Protein AF-A0A817EE83-F1 (afdb_monomer_lite)

Foldseek 3Di:
DDDPPDDDPPPPPVVVVVVQAFKEKQFLFALVRDQADDQLNVLVCVVFVQPDSGWMWMDGPPAIEIEDAPVCVVRCVPGGDVVRYDYDHDPDPPVCPVLLVCLVPDAAAHEYEYAPSGDDPVRVVVSCVSNVVSNYHYDHDVDDPSCVVCDPVRDDDDQWAKDADPDDDDDDDDPPDPPCVVLSIWTPDDDPDTDFDWDWDDDPPAIEIAHQPSNDDPVSVVSCVVVRYHYHHNVCVVVVD

Structure (mmCIF, N/CA/C/O backbone):
data_AF-A0A817EE83-F1
#
_entry.id   AF-A0A817EE83-F1
#
loop_
_atom_site.group_PDB
_atom_site.id
_atom_site.type_symbol
_atom_site.label_atom_id
_atom_site.label_alt_id
_atom_site.label_comp_id
_atom_site.label_asym_id
_atom_site.label_entity_id
_atom_site.label_seq_id
_atom_site.pdbx_PDB_ins_code
_atom_site.Cartn_x
_atom_site.Cartn_y
_atom_site.Cartn_z
_atom_site.occupancy
_atom_site.B_iso_or_equiv
_atom_site.auth_seq_id
_atom_site.auth_comp_id
_atom_site.auth_asym_id
_atom_site.auth_atom_id
_atom_site.pdbx_PDB_model_num
ATOM 1 N N . MET A 1 1 ? -24.205 25.713 1.031 1.00 35.12 1 MET A N 1
ATOM 2 C CA . MET A 1 1 ? -24.603 24.299 0.891 1.00 35.12 1 MET A CA 1
ATOM 3 C C . MET A 1 1 ? -24.393 23.923 -0.559 1.00 35.12 1 MET A C 1
ATOM 5 O O . MET A 1 1 ? -25.123 24.431 -1.395 1.00 35.12 1 MET A O 1
ATOM 9 N N . ARG A 1 2 ? -23.321 23.190 -0.878 1.00 25.34 2 ARG A N 1
ATOM 10 C CA . ARG A 1 2 ? -23.112 22.659 -2.229 1.00 25.34 2 ARG A CA 1
ATOM 11 C C . ARG A 1 2 ? -23.527 21.196 -2.219 1.00 25.34 2 ARG A C 1
ATOM 13 O O . ARG A 1 2 ? -23.144 20.457 -1.319 1.00 25.34 2 ARG A O 1
ATOM 20 N N . ASP A 1 3 ? -24.376 20.897 -3.183 1.00 26.08 3 ASP A N 1
ATOM 21 C CA . ASP A 1 3 ? -25.061 19.646 -3.455 1.00 26.08 3 ASP A CA 1
ATOM 22 C C . ASP A 1 3 ? -24.055 18.520 -3.745 1.00 26.08 3 ASP A C 1
ATOM 24 O O . ASP A 1 3 ? -23.166 18.690 -4.578 1.00 26.08 3 ASP A O 1
ATOM 28 N N . THR A 1 4 ? -24.166 17.392 -3.043 1.00 29.06 4 THR A N 1
ATOM 29 C CA . THR A 1 4 ? -23.317 16.191 -3.200 1.00 29.06 4 THR A CA 1
ATOM 30 C C . THR A 1 4 ? -23.986 15.119 -4.066 1.00 29.06 4 THR A C 1
ATOM 32 O O . THR A 1 4 ? -23.708 13.933 -3.921 1.00 29.06 4 THR A O 1
ATOM 35 N N . SER A 1 5 ? -24.897 15.511 -4.953 1.00 29.64 5 SER A N 1
ATOM 36 C CA . SER A 1 5 ? -25.743 14.603 -5.733 1.00 29.64 5 SER A CA 1
ATOM 37 C C . SER A 1 5 ? -25.310 14.484 -7.199 1.00 29.64 5 SER A C 1
ATOM 39 O O . SER A 1 5 ? -26.128 14.589 -8.103 1.00 29.64 5 SER A O 1
ATOM 41 N N . VAL A 1 6 ? -24.023 14.234 -7.454 1.00 33.25 6 VAL A N 1
ATOM 42 C CA . VAL A 1 6 ? -23.573 13.691 -8.749 1.00 33.25 6 VAL A CA 1
ATOM 43 C C . VAL A 1 6 ? -22.431 12.709 -8.491 1.00 33.25 6 VAL A C 1
ATOM 45 O O . VAL A 1 6 ? -21.257 13.060 -8.559 1.00 33.25 6 VAL A O 1
ATOM 48 N N . VAL A 1 7 ? -22.785 11.475 -8.133 1.00 37.03 7 VAL A N 1
ATOM 49 C CA . VAL A 1 7 ? -21.889 10.324 -8.284 1.00 37.03 7 VAL A CA 1
ATOM 50 C C . VAL A 1 7 ? -22.432 9.554 -9.478 1.00 37.03 7 VAL A C 1
ATOM 52 O O . VAL A 1 7 ? -23.567 9.093 -9.454 1.00 37.03 7 VAL A O 1
ATOM 55 N N . ASP A 1 8 ? -21.639 9.540 -10.541 1.00 33.22 8 ASP A N 1
ATOM 56 C CA . ASP A 1 8 ? -21.946 8.971 -11.850 1.00 33.22 8 ASP A CA 1
ATOM 57 C C . ASP A 1 8 ? -22.301 7.473 -11.734 1.00 33.22 8 ASP A C 1
ATOM 59 O O . ASP A 1 8 ? -21.574 6.690 -11.115 1.00 33.22 8 ASP A O 1
ATOM 63 N N . ASP A 1 9 ? -23.424 7.066 -12.331 1.00 32.16 9 ASP A N 1
ATOM 64 C CA . ASP A 1 9 ? -24.078 5.754 -12.171 1.00 32.16 9 ASP A CA 1
ATOM 65 C C . ASP A 1 9 ? -23.327 4.573 -12.834 1.00 32.16 9 ASP A C 1
ATOM 67 O O . ASP A 1 9 ? -23.837 3.453 -12.899 1.00 32.16 9 ASP A O 1
ATOM 71 N N . ASN A 1 10 ? -22.083 4.777 -13.278 1.00 35.91 10 ASN A N 1
ATOM 72 C CA . ASN A 1 10 ? -21.266 3.777 -13.978 1.00 35.91 10 ASN A CA 1
ATOM 73 C C . ASN A 1 10 ? -20.278 2.995 -13.075 1.00 35.91 10 ASN A C 1
ATOM 75 O O . ASN A 1 10 ? -19.462 2.229 -13.580 1.00 35.91 10 ASN A O 1
ATOM 79 N N . PHE A 1 11 ? -20.365 3.120 -11.742 1.00 44.38 11 PHE A N 1
ATOM 80 C CA . PHE A 1 11 ? -19.453 2.490 -10.758 1.00 44.38 11 PHE A CA 1
ATOM 81 C C . PHE A 1 11 ? -20.072 1.311 -9.961 1.00 44.38 11 PHE A C 1
ATOM 83 O O . PHE A 1 11 ? -19.736 1.063 -8.803 1.00 44.38 11 PHE A O 1
ATOM 90 N N . GLN A 1 12 ? -21.000 0.566 -10.568 1.00 37.78 12 GLN A N 1
ATOM 91 C CA . GLN A 1 12 ? -21.925 -0.347 -9.868 1.00 37.78 12 GLN A CA 1
ATOM 92 C C . GLN A 1 12 ? -21.354 -1.634 -9.207 1.00 37.78 12 GLN A C 1
ATOM 94 O O . GLN A 1 12 ? -21.971 -2.100 -8.246 1.00 37.78 12 GLN A O 1
ATOM 99 N N . PRO A 1 13 ? -20.230 -2.263 -9.624 1.00 34.53 13 PRO A N 1
ATOM 100 C CA . PRO A 1 13 ? -19.719 -3.437 -8.901 1.00 34.53 13 PRO A CA 1
ATOM 101 C C . PRO A 1 13 ? -18.930 -3.067 -7.631 1.00 34.53 13 PRO A C 1
ATOM 103 O O . PRO A 1 13 ? -18.973 -3.807 -6.649 1.00 34.53 13 PRO A O 1
ATOM 106 N N . TYR A 1 14 ? -18.261 -1.909 -7.608 1.00 37.69 14 TYR A N 1
ATOM 107 C CA . TYR A 1 14 ? -17.411 -1.487 -6.485 1.00 37.69 14 TYR A CA 1
ATOM 108 C C . TYR A 1 14 ? -18.202 -0.883 -5.320 1.00 37.69 14 TYR A C 1
ATOM 110 O O . TYR A 1 14 ? -17.795 -1.021 -4.167 1.00 37.69 14 TYR A O 1
ATOM 118 N N . THR A 1 15 ? -19.353 -0.262 -5.594 1.00 39.56 15 THR A N 1
ATOM 119 C CA . THR A 1 15 ? -20.261 0.250 -4.556 1.00 39.56 15 THR A CA 1
ATOM 120 C C . THR A 1 15 ? -20.767 -0.864 -3.646 1.00 39.56 15 THR A C 1
ATOM 122 O O . THR A 1 15 ? -20.749 -0.694 -2.433 1.00 39.56 15 THR A O 1
ATOM 125 N N . LYS A 1 16 ? -21.096 -2.045 -4.190 1.00 44.72 16 LYS A N 1
ATOM 126 C CA . LYS A 1 16 ? -21.489 -3.194 -3.359 1.00 44.72 16 LYS A CA 1
ATOM 127 C C . LYS A 1 16 ? -20.354 -3.723 -2.494 1.00 44.72 16 LYS A C 1
ATOM 129 O O . LYS A 1 16 ? -20.619 -4.079 -1.358 1.00 44.72 16 LYS A O 1
ATOM 134 N N . VAL A 1 17 ? -19.121 -3.778 -3.007 1.00 50.41 17 VAL A N 1
ATOM 135 C CA . VAL A 1 17 ? -17.945 -4.260 -2.253 1.00 50.41 17 VAL A CA 1
ATOM 136 C C . VAL A 1 17 ? -17.598 -3.310 -1.101 1.00 50.41 17 VAL A C 1
ATOM 138 O O . VAL A 1 17 ? -17.233 -3.762 -0.020 1.00 50.41 17 VAL A O 1
ATOM 141 N N . LYS A 1 18 ? -17.785 -2.000 -1.296 1.00 52.22 18 LYS A N 1
ATOM 142 C CA . LYS A 1 18 ? -17.596 -0.986 -0.251 1.00 52.22 18 LYS A CA 1
ATOM 143 C C . LYS A 1 18 ? -18.532 -1.185 0.945 1.00 52.22 18 LYS A C 1
ATOM 145 O O . LYS A 1 18 ? -18.099 -0.989 2.074 1.00 52.22 18 LYS A O 1
ATOM 150 N N . ASP A 1 19 ? -19.768 -1.620 0.705 1.00 62.81 19 ASP A N 1
ATOM 151 C CA . ASP A 1 19 ? -20.779 -1.805 1.755 1.00 62.81 19 ASP A CA 1
ATOM 152 C C . ASP A 1 19 ? -20.583 -3.087 2.590 1.00 62.81 19 ASP A C 1
ATOM 154 O O . ASP A 1 19 ? -21.270 -3.279 3.592 1.00 62.81 19 ASP A O 1
ATOM 158 N N . ILE A 1 20 ? -19.652 -3.965 2.195 1.00 82.94 20 ILE A N 1
ATOM 159 C CA . ILE A 1 20 ? -19.355 -5.236 2.885 1.00 82.94 20 ILE A CA 1
ATOM 160 C C . ILE A 1 20 ? -18.040 -5.196 3.666 1.00 82.94 20 ILE A C 1
ATOM 162 O O . ILE A 1 20 ? -17.806 -6.071 4.491 1.00 82.94 20 ILE A O 1
ATOM 166 N N . ILE A 1 21 ? -17.161 -4.226 3.405 1.00 90.94 21 ILE A N 1
ATOM 167 C CA . ILE A 1 21 ? -15.858 -4.146 4.073 1.00 90.94 21 ILE A CA 1
ATOM 168 C C . ILE A 1 21 ? -16.044 -3.528 5.458 1.00 90.94 21 ILE A C 1
ATOM 170 O O . ILE A 1 21 ? -16.522 -2.404 5.592 1.00 90.94 21 ILE A O 1
ATOM 174 N N . ASP A 1 22 ? -15.619 -4.241 6.497 1.00 94.62 22 ASP A N 1
ATOM 175 C CA . ASP A 1 22 ? -15.638 -3.733 7.870 1.00 94.62 22 ASP A CA 1
ATOM 176 C C . ASP A 1 22 ? -14.371 -2.961 8.220 1.00 94.62 22 ASP A C 1
ATOM 178 O O . ASP A 1 22 ? -14.405 -2.045 9.050 1.00 94.62 22 ASP A O 1
ATOM 182 N N . SER A 1 23 ? -13.247 -3.338 7.605 1.00 95.56 23 SER A N 1
ATOM 183 C CA . SER A 1 23 ? -11.969 -2.673 7.808 1.00 95.56 23 SER A CA 1
ATOM 184 C C . SER A 1 23 ? -11.082 -2.690 6.566 1.00 95.56 23 SER A C 1
ATOM 186 O O . SER A 1 23 ? -10.995 -3.697 5.872 1.00 95.56 23 SER A O 1
ATOM 188 N N . TYR A 1 24 ? -10.383 -1.586 6.314 1.00 97.12 24 TYR A N 1
ATOM 189 C CA . TYR A 1 24 ? -9.397 -1.445 5.251 1.00 97.12 24 TYR A CA 1
ATOM 190 C C . TYR A 1 24 ? -8.029 -1.068 5.827 1.00 97.12 24 TYR A C 1
ATOM 192 O O . TYR A 1 24 ? -7.905 -0.080 6.558 1.00 97.12 24 TYR A O 1
ATOM 200 N N . VAL A 1 25 ? -7.007 -1.859 5.499 1.00 97.50 25 VAL A N 1
ATOM 201 C CA . VAL A 1 25 ? -5.630 -1.687 5.982 1.00 97.50 25 VAL A CA 1
ATOM 202 C C . VAL A 1 25 ? -4.795 -0.969 4.923 1.00 97.50 25 VAL A C 1
ATOM 204 O O . VAL A 1 25 ? -4.696 -1.420 3.783 1.00 97.50 25 VAL A O 1
ATOM 207 N N . VAL A 1 26 ? -4.162 0.136 5.317 1.00 97.19 26 VAL A N 1
ATOM 208 C CA . VAL A 1 26 ? -3.328 0.994 4.466 1.00 97.19 26 VAL A CA 1
ATOM 209 C C . VAL A 1 26 ? -1.915 1.064 5.059 1.00 97.19 26 VAL A C 1
ATOM 211 O O . VAL A 1 26 ? -1.629 1.944 5.883 1.00 97.19 26 VAL A O 1
ATOM 214 N N . PRO A 1 27 ? -1.026 0.124 4.691 1.00 95.44 27 PRO A N 1
ATOM 215 C CA . PRO A 1 27 ? 0.356 0.125 5.156 1.00 95.44 27 PRO A CA 1
ATOM 216 C C . PRO A 1 27 ? 1.172 1.244 4.494 1.00 95.44 27 PRO A C 1
ATOM 218 O O . PRO A 1 27 ? 0.821 1.768 3.434 1.00 95.44 27 PRO A O 1
ATOM 221 N N . THR A 1 28 ? 2.308 1.585 5.104 1.00 93.75 28 THR A N 1
ATOM 222 C CA . THR A 1 28 ? 3.342 2.405 4.453 1.00 93.75 28 THR A CA 1
ATOM 223 C C . THR A 1 28 ? 4.235 1.507 3.608 1.00 93.75 28 THR A C 1
ATOM 225 O O . THR A 1 28 ? 5.283 1.061 4.067 1.00 93.75 28 THR A O 1
ATOM 228 N N . ALA A 1 29 ? 3.799 1.214 2.388 1.00 92.19 29 ALA A N 1
ATOM 229 C CA . ALA A 1 29 ? 4.525 0.357 1.461 1.00 92.19 29 ALA A CA 1
ATOM 230 C C . ALA A 1 29 ? 4.267 0.773 0.008 1.00 92.19 29 ALA A C 1
ATOM 232 O O . ALA A 1 29 ? 3.329 1.515 -0.292 1.00 92.19 29 ALA A O 1
ATOM 233 N N . ASP A 1 30 ? 5.109 0.271 -0.888 1.00 91.69 30 ASP A N 1
ATOM 234 C CA . ASP A 1 30 ? 4.906 0.308 -2.331 1.00 91.69 30 ASP A CA 1
ATOM 235 C C . ASP A 1 30 ? 4.987 -1.116 -2.917 1.00 91.69 30 ASP A C 1
ATOM 237 O O . ASP A 1 30 ? 5.401 -2.044 -2.210 1.00 91.69 30 ASP A O 1
ATOM 241 N N . PRO A 1 31 ? 4.637 -1.313 -4.203 1.00 90.69 31 PRO A N 1
ATOM 242 C CA . PRO A 1 31 ? 4.681 -2.630 -4.846 1.00 90.69 31 PRO A CA 1
ATOM 243 C C . PRO A 1 31 ? 6.064 -3.305 -4.888 1.00 90.69 31 PRO A C 1
ATOM 245 O O . PRO A 1 31 ? 6.175 -4.469 -5.268 1.00 90.69 31 PRO A O 1
ATOM 248 N N . HIS A 1 32 ? 7.131 -2.594 -4.509 1.00 88.50 32 HIS A N 1
ATOM 249 C CA . HIS A 1 32 ? 8.506 -3.094 -4.496 1.00 88.50 32 HIS A CA 1
ATOM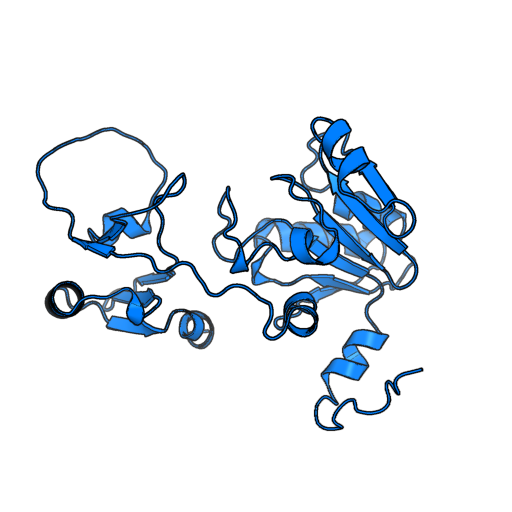 250 C C . HIS A 1 32 ? 9.061 -3.318 -3.090 1.00 88.50 32 HIS A C 1
ATOM 252 O O . HIS A 1 32 ? 10.232 -3.684 -2.962 1.00 88.50 32 HIS A O 1
ATOM 258 N N . GLN A 1 33 ? 8.251 -3.107 -2.047 1.00 86.75 33 GLN A N 1
ATOM 259 C CA . GLN A 1 33 ? 8.672 -3.236 -0.652 1.00 86.75 33 GLN A CA 1
ATOM 260 C C . GLN A 1 33 ? 9.878 -2.330 -0.332 1.00 86.75 33 GLN A C 1
ATOM 262 O O . GLN A 1 33 ? 10.804 -2.702 0.398 1.00 86.75 33 GLN A O 1
ATOM 267 N N . ASN A 1 34 ? 9.898 -1.125 -0.913 1.00 85.50 34 ASN A N 1
ATOM 268 C CA . ASN A 1 34 ? 10.953 -0.156 -0.652 1.00 85.50 34 ASN A CA 1
ATOM 269 C C . ASN A 1 34 ? 10.883 0.361 0.789 1.00 85.50 34 ASN A C 1
ATOM 271 O O . ASN A 1 34 ? 9.821 0.687 1.311 1.00 85.50 34 ASN A O 1
ATOM 275 N N . LYS A 1 35 ? 12.055 0.549 1.410 1.00 80.38 35 LYS A N 1
ATOM 276 C CA . LYS A 1 35 ? 12.160 1.149 2.751 1.00 80.38 35 LYS A CA 1
ATOM 277 C C . LYS A 1 35 ? 11.628 2.588 2.805 1.00 80.38 35 LYS A C 1
ATOM 279 O O . LYS A 1 35 ? 11.112 3.011 3.832 1.00 80.38 35 LYS A O 1
ATOM 284 N N . TYR A 1 36 ? 11.820 3.349 1.728 1.00 82.62 36 TYR A N 1
ATOM 285 C CA . TYR A 1 36 ? 11.341 4.723 1.602 1.00 82.62 36 TYR A CA 1
ATOM 286 C C . TYR A 1 36 ? 10.418 4.810 0.400 1.00 82.62 36 TYR A C 1
ATOM 288 O O . TYR A 1 36 ? 10.838 4.537 -0.725 1.00 82.62 36 TYR A O 1
ATOM 296 N N . VAL A 1 37 ? 9.180 5.198 0.675 1.00 88.31 37 VAL A N 1
ATOM 297 C CA . VAL A 1 37 ? 8.086 5.255 -0.287 1.00 88.31 37 VAL A CA 1
ATOM 298 C C . VAL A 1 37 ? 8.051 6.641 -0.938 1.00 88.31 37 VAL A C 1
ATOM 300 O O . VAL A 1 37 ? 8.134 7.659 -0.247 1.00 88.31 37 VAL A O 1
ATOM 303 N N . VAL A 1 38 ? 7.955 6.687 -2.269 1.00 88.25 38 VAL A N 1
ATOM 304 C CA . VAL A 1 38 ? 7.824 7.943 -3.033 1.00 88.25 38 VAL A CA 1
ATOM 305 C C . VAL A 1 38 ? 6.433 8.553 -2.856 1.00 88.25 38 VAL A C 1
ATOM 307 O O . VAL A 1 38 ? 5.477 7.830 -2.585 1.00 88.25 38 VAL A O 1
ATOM 310 N N . ASP A 1 39 ? 6.298 9.868 -3.054 1.00 90.88 39 ASP A N 1
ATOM 311 C CA . ASP A 1 39 ? 5.058 10.614 -2.771 1.00 90.88 39 ASP A CA 1
ATOM 312 C C . ASP A 1 39 ? 3.807 10.016 -3.430 1.00 90.88 39 ASP A C 1
ATOM 314 O O . ASP A 1 39 ? 2.757 9.931 -2.798 1.00 90.88 39 ASP A O 1
ATOM 318 N N . HIS A 1 40 ? 3.942 9.489 -4.647 1.00 90.88 40 HIS A N 1
ATOM 319 C CA . HIS A 1 40 ? 2.883 8.780 -5.371 1.00 90.88 40 HIS A CA 1
ATOM 320 C C . HIS A 1 40 ? 2.255 7.598 -4.601 1.00 90.88 40 HIS A C 1
ATOM 322 O O . HIS A 1 40 ? 1.096 7.250 -4.829 1.00 90.88 40 HIS A O 1
ATOM 328 N N . TYR A 1 41 ? 3.011 6.959 -3.706 1.00 93.19 41 TYR A N 1
ATOM 329 C CA . TYR A 1 41 ? 2.584 5.801 -2.916 1.00 93.19 41 TYR A CA 1
ATOM 330 C C . TYR A 1 41 ? 2.321 6.147 -1.442 1.00 93.19 41 TYR A C 1
ATOM 332 O O . TYR A 1 41 ? 1.943 5.270 -0.664 1.00 93.19 41 TYR A O 1
ATOM 340 N N . LYS A 1 42 ? 2.444 7.418 -1.032 1.00 95.25 42 LYS A N 1
ATOM 341 C CA . LYS A 1 42 ? 2.215 7.874 0.351 1.00 95.25 42 LYS A CA 1
ATOM 342 C C . LYS A 1 42 ? 0.726 7.987 0.719 1.00 95.25 42 LYS A C 1
ATOM 344 O O . LYS A 1 42 ? 0.266 8.973 1.287 1.00 95.25 42 LYS A O 1
ATOM 349 N N . ARG A 1 43 ? -0.043 6.935 0.443 1.00 96.81 43 ARG A N 1
ATOM 350 C CA . ARG A 1 43 ? -1.500 6.864 0.655 1.00 96.81 43 ARG A CA 1
ATOM 351 C C . ARG A 1 43 ? -1.903 7.092 2.106 1.00 96.81 43 ARG A C 1
ATOM 353 O O . ARG A 1 43 ? -2.848 7.825 2.373 1.00 96.81 43 ARG A O 1
ATOM 360 N N . ARG A 1 44 ? -1.161 6.497 3.046 1.00 96.94 44 ARG A N 1
ATOM 361 C CA . ARG A 1 44 ? -1.371 6.695 4.486 1.00 96.94 44 ARG A CA 1
ATOM 362 C C . ARG A 1 44 ? -1.187 8.163 4.876 1.00 96.94 44 ARG A C 1
ATOM 364 O O . ARG A 1 44 ? -2.007 8.682 5.620 1.00 96.94 44 ARG A O 1
ATOM 371 N N . GLU A 1 45 ? -0.142 8.826 4.379 1.00 96.81 45 GLU A N 1
ATOM 372 C CA . GLU A 1 45 ? 0.088 10.260 4.620 1.00 96.81 45 GLU A CA 1
ATOM 373 C C . GLU A 1 45 ? -1.029 11.116 4.019 1.00 96.81 45 GLU A C 1
ATOM 375 O O . GLU A 1 45 ? -1.525 12.009 4.695 1.00 96.81 45 GLU A O 1
ATOM 380 N N . PHE A 1 46 ? -1.489 10.810 2.804 1.00 97.19 46 PHE A N 1
ATOM 381 C CA . PHE A 1 46 ? -2.596 11.534 2.177 1.00 97.19 46 PHE A CA 1
ATOM 382 C C . PHE A 1 46 ? -3.867 11.538 3.040 1.00 97.19 46 PHE A C 1
ATOM 384 O O . PHE A 1 46 ? -4.466 12.593 3.249 1.00 97.19 46 PHE A O 1
ATOM 391 N N . ILE A 1 47 ? -4.260 10.384 3.589 1.00 96.62 47 ILE A N 1
ATOM 392 C CA . ILE A 1 47 ? -5.503 10.279 4.369 1.00 96.62 47 ILE A CA 1
ATOM 393 C C . ILE A 1 47 ? -5.374 10.755 5.818 1.00 96.62 47 ILE A C 1
ATOM 395 O O . ILE A 1 47 ? -6.348 11.259 6.375 1.00 96.62 47 ILE A O 1
ATOM 399 N N . SER A 1 48 ? -4.209 10.588 6.450 1.00 96.44 48 SER A N 1
ATOM 400 C CA . SER A 1 48 ? -4.027 10.911 7.874 1.00 96.44 48 SER A CA 1
ATOM 401 C C . SER A 1 48 ? -3.3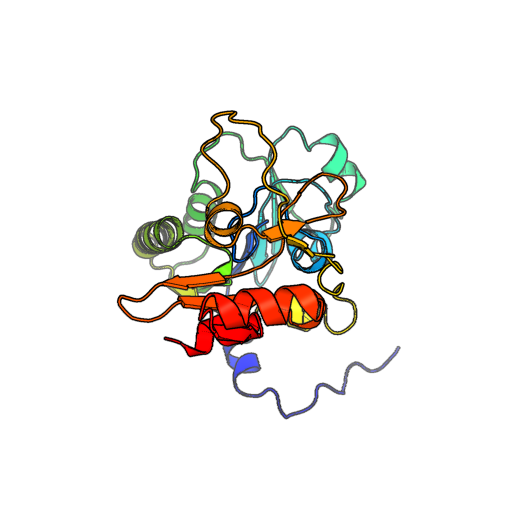19 12.238 8.122 1.00 96.44 48 SER A C 1
ATOM 403 O O . SER A 1 48 ? -3.338 12.728 9.248 1.00 96.44 48 SER A O 1
ATOM 405 N N . LYS A 1 49 ? -2.686 12.810 7.089 1.00 96.06 49 LYS A N 1
ATOM 406 C CA . LYS A 1 49 ? -1.739 13.938 7.146 1.00 96.06 49 LYS A CA 1
ATOM 407 C C . LYS A 1 49 ? -0.468 13.666 7.954 1.00 96.06 49 LYS A C 1
ATOM 409 O O . LYS A 1 49 ? 0.374 14.551 8.071 1.00 96.06 49 LYS A O 1
ATOM 414 N N . PHE A 1 50 ? -0.299 12.454 8.478 1.00 96.56 50 PHE A N 1
ATOM 415 C CA . PHE A 1 50 ? 0.886 12.065 9.228 1.00 96.56 50 PHE A CA 1
ATOM 416 C C . PHE A 1 50 ? 2.028 11.665 8.286 1.00 96.56 50 PHE A C 1
ATOM 418 O O . PHE A 1 50 ? 1.919 10.699 7.519 1.00 96.56 50 PHE A O 1
ATOM 425 N N . THR A 1 51 ? 3.144 12.388 8.391 1.00 95.50 51 THR A N 1
ATOM 426 C CA . THR A 1 51 ? 4.302 12.300 7.486 1.00 95.50 51 THR A CA 1
ATOM 427 C C . THR A 1 51 ? 5.422 11.387 8.004 1.00 95.50 51 THR A C 1
ATOM 429 O O . THR A 1 51 ? 6.502 11.306 7.417 1.00 95.50 51 THR A O 1
ATOM 432 N N . GLY A 1 52 ? 5.188 10.659 9.103 1.00 93.00 52 GLY A N 1
ATOM 433 C CA . GLY A 1 52 ? 6.164 9.721 9.666 1.00 93.00 52 GLY A CA 1
ATOM 434 C C . GLY A 1 52 ? 6.572 8.621 8.682 1.00 93.00 52 GLY A C 1
ATOM 435 O O . GLY A 1 52 ? 5.805 8.211 7.813 1.00 93.00 52 GLY A O 1
ATOM 436 N N . SER A 1 53 ? 7.800 8.113 8.790 1.00 90.19 53 SER A N 1
ATOM 437 C CA . SER A 1 53 ? 8.319 7.156 7.798 1.00 90.19 53 SER A CA 1
ATOM 438 C C . SER A 1 53 ? 7.782 5.732 7.968 1.00 90.19 53 SER A C 1
ATOM 440 O O . SER A 1 53 ? 7.819 4.947 7.026 1.00 90.19 53 SER A O 1
ATOM 442 N N . THR A 1 54 ? 7.250 5.411 9.145 1.00 89.38 54 THR A N 1
ATOM 443 C CA . THR A 1 54 ? 6.645 4.120 9.480 1.00 89.38 54 THR A CA 1
ATOM 444 C C . THR A 1 54 ? 5.209 4.334 9.939 1.00 89.38 54 THR A C 1
ATOM 446 O O . THR A 1 54 ? 4.821 5.429 10.347 1.00 89.38 54 THR A O 1
ATOM 449 N N . GLY A 1 55 ? 4.402 3.286 9.819 1.00 92.62 55 GLY A N 1
ATOM 450 C CA . GLY A 1 55 ? 3.049 3.251 10.350 1.00 92.62 55 GLY A CA 1
ATOM 451 C C . GLY A 1 55 ? 2.042 2.638 9.390 1.00 92.62 55 GLY A C 1
ATOM 452 O O . GLY A 1 55 ? 2.294 2.484 8.193 1.00 92.62 55 GLY A O 1
ATOM 453 N N . THR A 1 56 ? 0.877 2.319 9.926 1.00 96.06 56 THR A N 1
ATOM 454 C CA . THR A 1 56 ? -0.223 1.699 9.191 1.00 96.06 56 THR A CA 1
ATOM 455 C C . THR A 1 56 ? -1.512 2.384 9.591 1.00 96.06 56 THR A C 1
ATOM 457 O O . THR A 1 56 ? -1.826 2.495 10.777 1.00 96.06 56 THR A O 1
ATOM 460 N N . ALA A 1 57 ? -2.261 2.855 8.601 1.00 97.62 57 ALA A N 1
ATOM 461 C CA . ALA A 1 57 ? -3.612 3.334 8.826 1.00 97.62 57 ALA A CA 1
ATOM 462 C C . ALA A 1 57 ? -4.590 2.162 8.707 1.00 97.62 57 ALA A C 1
ATOM 464 O O . ALA A 1 57 ? -4.470 1.320 7.820 1.00 97.62 57 ALA A O 1
ATOM 465 N N . VAL A 1 58 ? -5.569 2.121 9.599 1.00 97.81 58 VAL A N 1
ATOM 466 C CA . VAL A 1 58 ? -6.687 1.182 9.550 1.00 97.81 58 VAL A CA 1
ATOM 467 C C . VAL A 1 58 ? -7.960 2.006 9.579 1.00 97.81 58 VAL A C 1
ATOM 469 O O . VAL A 1 58 ? -8.219 2.719 10.546 1.00 97.81 58 VAL A O 1
ATOM 472 N N . ILE A 1 59 ? -8.769 1.892 8.535 1.00 96.56 59 ILE A N 1
ATOM 473 C CA . ILE A 1 59 ? -10.088 2.520 8.472 1.00 96.56 59 ILE A CA 1
ATOM 474 C C . ILE A 1 59 ? -11.128 1.446 8.753 1.00 96.56 59 ILE A C 1
ATOM 476 O O . ILE A 1 59 ? -11.046 0.353 8.205 1.00 96.56 59 ILE A O 1
ATOM 480 N N . THR A 1 60 ? -12.095 1.739 9.610 1.00 93.50 60 THR A N 1
ATOM 481 C CA . THR A 1 60 ? -13.280 0.903 9.830 1.00 93.50 60 THR A CA 1
ATOM 482 C C . THR A 1 60 ? -14.535 1.710 9.521 1.00 93.50 60 THR A C 1
ATOM 484 O O . THR A 1 60 ? -14.471 2.928 9.358 1.00 93.50 60 THR A O 1
ATOM 487 N N . ASN A 1 61 ? -15.700 1.063 9.533 1.00 86.81 61 ASN A N 1
ATOM 488 C CA . ASN A 1 61 ? -16.986 1.747 9.343 1.00 86.81 61 ASN A CA 1
ATOM 489 C C . ASN A 1 61 ? -17.324 2.789 10.426 1.00 86.81 61 ASN A C 1
ATOM 491 O O . ASN A 1 61 ? -18.264 3.564 10.259 1.00 86.81 61 ASN A O 1
ATOM 495 N N . LYS A 1 62 ? -16.600 2.800 11.552 1.00 87.06 62 LYS A N 1
ATOM 496 C CA . LYS A 1 62 ? -16.880 3.690 12.691 1.00 87.06 62 LYS A CA 1
ATOM 497 C C . LYS A 1 62 ? -15.721 4.612 13.036 1.00 87.06 62 LYS A C 1
ATOM 499 O O . LYS A 1 62 ? -15.945 5.728 13.490 1.00 87.06 62 LYS A O 1
ATOM 504 N N . GLU A 1 63 ? -14.498 4.120 12.895 1.00 93.88 63 GLU A N 1
ATOM 505 C CA . GLU A 1 63 ? -13.303 4.735 13.466 1.00 93.88 63 GLU A CA 1
ATOM 506 C C . GLU A 1 63 ? -12.111 4.578 12.521 1.00 93.88 63 GLU A C 1
ATOM 508 O O . GLU A 1 63 ? -12.014 3.584 11.793 1.00 93.88 63 GLU A O 1
ATOM 513 N N . ALA A 1 64 ? -11.188 5.536 12.567 1.00 96.62 64 ALA A N 1
ATOM 514 C CA . ALA A 1 64 ? -9.902 5.461 11.889 1.00 96.62 64 ALA A CA 1
ATOM 515 C C . ALA A 1 64 ? -8.779 5.371 12.926 1.00 96.62 64 ALA A C 1
ATOM 517 O O . ALA A 1 64 ? -8.777 6.099 13.920 1.00 96.62 64 ALA A O 1
ATOM 518 N N . PHE A 1 65 ? -7.822 4.481 12.690 1.00 97.62 65 PHE A N 1
ATOM 519 C CA . PHE A 1 65 ? -6.687 4.241 13.571 1.00 97.62 65 PHE A CA 1
ATOM 520 C C . PHE A 1 65 ? -5.377 4.470 12.834 1.00 97.62 65 PHE A C 1
ATOM 522 O O . PHE A 1 65 ? -5.223 4.044 11.689 1.00 97.62 65 PHE A O 1
ATOM 529 N N . LEU A 1 66 ? -4.417 5.089 13.513 1.00 97.31 66 LEU A N 1
ATOM 530 C CA . LEU A 1 66 ? -3.031 5.153 13.070 1.00 97.31 66 LEU A CA 1
ATOM 531 C C . LEU A 1 66 ? -2.169 4.341 14.037 1.00 97.31 66 LEU A C 1
ATOM 533 O O . LEU A 1 66 ? -2.098 4.657 15.224 1.00 97.31 66 LEU A O 1
ATOM 537 N N . PHE A 1 67 ? -1.510 3.313 13.514 1.00 95.69 67 PHE A N 1
ATOM 538 C CA . PHE A 1 67 ? -0.494 2.538 14.218 1.00 95.69 67 PHE A CA 1
ATOM 539 C C . PHE A 1 67 ? 0.882 3.062 13.824 1.00 95.69 67 PHE A C 1
ATOM 541 O O . PHE A 1 67 ? 1.143 3.243 12.634 1.00 95.69 67 PHE A O 1
ATOM 548 N N . THR A 1 68 ? 1.742 3.345 14.799 1.00 94.00 68 THR A N 1
ATOM 549 C CA . THR A 1 68 ? 3.116 3.816 14.562 1.00 94.00 68 THR A CA 1
ATOM 550 C C . THR A 1 68 ? 4.001 3.547 15.780 1.00 94.00 68 THR A C 1
ATOM 552 O O . THR A 1 68 ? 3.509 3.195 16.855 1.00 94.00 68 THR A O 1
ATOM 555 N N . ASP A 1 69 ? 5.313 3.723 15.632 1.00 90.00 69 ASP A N 1
ATOM 556 C CA . ASP A 1 69 ? 6.241 3.686 16.761 1.00 90.00 69 ASP A CA 1
ATOM 557 C C . ASP A 1 69 ? 6.138 4.937 17.656 1.00 90.00 69 ASP A C 1
ATOM 559 O O . ASP A 1 69 ? 5.639 5.997 17.267 1.00 90.00 69 ASP A O 1
ATOM 563 N N . ASP A 1 70 ? 6.599 4.789 18.895 1.00 88.88 70 ASP A N 1
ATOM 564 C CA . ASP A 1 70 ? 6.584 5.821 19.933 1.00 88.88 70 ASP A CA 1
ATOM 565 C C . ASP A 1 70 ? 7.571 6.973 19.684 1.00 88.88 70 ASP A C 1
ATOM 567 O O . ASP A 1 70 ? 7.423 8.046 20.273 1.00 88.88 70 ASP A O 1
ATOM 571 N N . HIS A 1 71 ? 8.537 6.816 18.776 1.00 90.75 71 HIS A N 1
ATOM 572 C CA . HIS A 1 71 ? 9.486 7.881 18.446 1.00 90.75 71 HIS A CA 1
ATOM 573 C C . HIS A 1 71 ? 8.793 9.009 17.671 1.00 90.75 71 HIS A C 1
ATOM 575 O O . HIS A 1 71 ? 9.226 10.163 17.724 1.00 90.75 71 HIS A O 1
ATOM 581 N N . TYR A 1 72 ? 7.662 8.704 17.029 1.00 92.00 72 TYR A N 1
ATOM 582 C CA . TYR A 1 72 ? 6.785 9.679 16.389 1.00 92.00 72 TYR A CA 1
ATOM 583 C C . TYR A 1 72 ? 5.821 10.398 17.343 1.00 92.00 72 TYR A C 1
ATOM 585 O O . TYR A 1 72 ? 4.960 11.145 16.873 1.00 92.00 72 TYR A O 1
ATOM 593 N N . PHE A 1 73 ? 5.961 10.253 18.667 1.00 91.44 73 PHE A N 1
ATOM 594 C CA . PHE A 1 73 ? 5.036 10.861 19.632 1.00 91.44 73 PHE A CA 1
ATOM 595 C C . PHE A 1 73 ? 4.827 12.369 19.418 1.00 91.44 73 PHE A C 1
ATOM 597 O O . PHE A 1 73 ? 3.711 12.833 19.210 1.00 91.44 73 PHE A O 1
ATOM 604 N N . LEU A 1 74 ? 5.908 13.151 19.373 1.00 93.19 74 LEU A N 1
ATOM 605 C CA . LEU A 1 74 ? 5.802 14.605 19.179 1.00 93.19 74 LEU A CA 1
ATOM 606 C C . LEU A 1 74 ? 5.320 15.002 17.778 1.00 93.19 74 LEU A C 1
ATOM 608 O O . LEU A 1 74 ? 4.835 16.118 17.598 1.00 93.19 74 LEU A O 1
ATOM 612 N N . GLN A 1 75 ? 5.516 14.138 16.782 1.00 95.75 75 GLN A N 1
ATOM 613 C CA . GLN A 1 75 ? 5.107 14.402 15.407 1.00 95.75 75 GLN A CA 1
ATOM 614 C C . GLN A 1 75 ? 3.609 14.143 15.227 1.00 95.75 75 GLN A C 1
ATOM 616 O O . GLN A 1 75 ? 2.903 14.985 14.681 1.00 95.75 75 GLN A O 1
ATOM 621 N N . THR A 1 76 ? 3.111 13.024 15.752 1.00 93.81 76 THR A N 1
ATOM 622 C CA . THR A 1 76 ? 1.682 12.685 15.724 1.00 93.81 76 THR A CA 1
ATOM 623 C C . THR A 1 76 ? 0.835 13.719 16.465 1.00 93.81 76 THR A C 1
ATOM 625 O O . THR A 1 76 ? -0.178 14.141 15.924 1.00 93.81 76 THR A O 1
ATOM 628 N N . GLU A 1 77 ? 1.281 14.227 17.618 1.00 92.56 77 GLU A N 1
ATOM 629 C CA . GLU A 1 77 ? 0.612 15.329 18.337 1.00 92.56 77 GLU A CA 1
ATOM 630 C C . GLU A 1 77 ? 0.460 16.611 17.498 1.00 92.56 77 GLU A C 1
ATOM 632 O O . GLU A 1 77 ? -0.458 17.397 17.718 1.00 92.56 77 GLU A O 1
ATOM 637 N N . LYS A 1 78 ? 1.363 16.845 16.538 1.00 95.75 78 LYS A N 1
ATOM 638 C CA . LYS A 1 78 ? 1.350 18.047 15.690 1.00 95.75 78 LYS A CA 1
ATOM 639 C C . LYS A 1 78 ? 0.589 17.858 14.383 1.00 95.75 78 LYS A C 1
ATOM 641 O O . LYS A 1 78 ? 0.004 18.816 13.888 1.00 95.75 78 LYS A O 1
ATOM 646 N N . GLU A 1 79 ? 0.670 16.671 13.794 1.00 96.75 79 GLU A N 1
ATOM 647 C CA . GLU A 1 79 ? 0.191 16.409 12.432 1.00 96.75 79 GLU A CA 1
ATOM 648 C C . GLU A 1 79 ? -1.167 15.701 12.394 1.00 96.75 79 GLU A C 1
ATOM 650 O O . GLU A 1 79 ? -1.939 15.918 11.459 1.00 96.75 79 GLU A O 1
ATOM 655 N N . LEU A 1 80 ? -1.466 14.857 13.387 1.00 95.50 80 LEU A N 1
ATOM 656 C CA . LEU A 1 80 ? -2.640 13.991 13.372 1.00 95.50 80 LEU A CA 1
ATOM 657 C C . LEU A 1 80 ? -3.854 14.683 13.999 1.00 95.50 80 LEU A C 1
ATOM 659 O O . LEU A 1 80 ? -3.821 15.120 15.148 1.00 95.50 80 LEU A O 1
ATOM 663 N N . ASP A 1 81 ? -4.970 14.709 13.271 1.00 93.44 81 ASP A N 1
ATOM 664 C CA . ASP A 1 81 ? -6.250 15.159 13.817 1.00 93.44 81 ASP A CA 1
ATOM 665 C C . ASP A 1 81 ? -6.859 14.083 14.729 1.00 93.44 81 ASP A C 1
ATOM 667 O O . ASP A 1 81 ? -7.519 13.148 14.268 1.00 93.44 81 ASP A O 1
ATOM 671 N N . GLN A 1 82 ? -6.659 14.241 16.038 1.00 90.94 82 GLN A N 1
ATOM 672 C CA . GLN A 1 82 ? -7.135 13.305 17.062 1.00 90.94 82 GLN A CA 1
ATOM 673 C C . GLN A 1 82 ? -8.666 13.275 17.224 1.00 90.94 82 GLN A C 1
ATOM 675 O O . GLN A 1 82 ? -9.188 12.416 17.933 1.00 90.94 82 GLN A O 1
ATOM 680 N N . THR A 1 83 ? -9.409 14.184 16.579 1.00 92.31 83 THR A N 1
ATOM 681 C CA . THR A 1 83 ? -10.880 14.107 16.541 1.00 92.31 83 THR A CA 1
ATOM 682 C C . THR A 1 83 ? -11.370 13.060 15.543 1.00 92.31 83 THR A C 1
ATOM 684 O O . THR A 1 83 ? -12.433 12.471 15.739 1.00 92.31 83 THR A O 1
ATOM 687 N N . CYS A 1 84 ? -10.575 12.802 14.502 1.00 92.69 84 CYS A N 1
ATOM 688 C CA . CYS A 1 84 ? -10.873 11.835 13.450 1.00 92.69 84 CYS A CA 1
ATOM 689 C C . CYS A 1 84 ? -10.091 10.524 13.624 1.00 92.69 84 CYS A C 1
ATOM 691 O O . CYS A 1 84 ? -10.596 9.456 13.280 1.00 92.69 84 CYS A O 1
ATOM 693 N N . TRP A 1 85 ? -8.865 10.600 14.150 1.00 96.94 85 TRP A N 1
ATOM 694 C CA . TRP A 1 85 ? -7.930 9.481 14.230 1.00 96.94 85 TRP A CA 1
ATOM 695 C C . TRP A 1 85 ? -7.633 9.068 15.667 1.00 96.94 85 TRP A C 1
ATOM 697 O O . TRP A 1 85 ? -7.280 9.883 16.517 1.00 96.94 85 TRP A O 1
ATOM 707 N N . LYS A 1 86 ? -7.675 7.759 15.914 1.00 96.06 86 LYS A N 1
ATOM 708 C CA . LYS A 1 86 ? -7.204 7.137 17.150 1.00 96.06 86 LYS A CA 1
ATOM 709 C C . LYS A 1 86 ? -5.774 6.646 16.978 1.00 96.06 86 LYS A C 1
ATOM 711 O O . LYS A 1 86 ? -5.486 5.831 16.105 1.00 96.06 86 LYS A O 1
ATOM 716 N N . LEU A 1 87 ? -4.877 7.121 17.830 1.00 95.00 87 LEU A N 1
ATOM 717 C CA . LEU A 1 87 ? -3.464 6.769 17.775 1.00 95.00 87 LEU A CA 1
ATOM 718 C C . LEU A 1 87 ? -3.152 5.553 18.652 1.00 95.00 87 LEU A C 1
ATOM 720 O O . LEU A 1 87 ? -3.528 5.514 19.825 1.00 95.00 87 LEU A O 1
ATOM 724 N N . ILE A 1 88 ? -2.438 4.574 18.095 1.00 93.44 88 ILE A N 1
ATOM 725 C CA . ILE A 1 88 ? -1.967 3.385 18.810 1.00 93.44 88 ILE A CA 1
ATOM 726 C C . ILE A 1 88 ? -0.454 3.260 18.620 1.00 93.44 88 ILE A C 1
ATOM 728 O O . ILE A 1 88 ? 0.028 3.022 17.515 1.00 93.44 88 ILE A O 1
ATOM 732 N N . TYR A 1 89 ? 0.295 3.387 19.717 1.00 90.50 89 TYR A N 1
ATOM 733 C CA . TYR A 1 89 ? 1.740 3.168 19.703 1.00 90.50 89 TYR A CA 1
ATOM 734 C C . TYR A 1 89 ? 2.076 1.683 19.823 1.00 90.50 89 TYR A C 1
ATOM 736 O O . TYR A 1 89 ? 1.697 1.016 20.794 1.00 90.50 89 TYR A O 1
ATOM 744 N N . GLU A 1 90 ? 2.830 1.175 18.856 1.00 85.38 90 GLU A N 1
ATOM 745 C CA . GLU A 1 90 ? 3.311 -0.201 18.846 1.00 85.38 90 GLU A CA 1
ATOM 746 C C . GLU A 1 90 ? 4.459 -0.363 19.852 1.00 85.38 90 GLU A C 1
ATOM 748 O O . GLU A 1 90 ? 5.590 0.056 19.624 1.00 85.38 90 GLU A O 1
ATOM 753 N N . LYS A 1 91 ? 4.165 -0.974 21.007 1.00 71.19 91 LYS A N 1
ATOM 754 C CA . LYS A 1 91 ? 5.133 -1.133 22.112 1.00 71.19 91 LYS A CA 1
ATOM 755 C C . LYS A 1 91 ? 6.199 -2.206 21.863 1.00 71.19 91 LYS A C 1
ATOM 757 O O . LYS A 1 91 ? 7.198 -2.241 22.574 1.00 71.19 91 LYS A O 1
ATOM 762 N N . MET A 1 92 ? 5.978 -3.114 20.910 1.00 61.00 92 MET A N 1
ATOM 763 C CA . MET A 1 92 ? 6.915 -4.180 20.544 1.00 61.00 92 MET A CA 1
ATOM 764 C C . MET A 1 92 ? 6.865 -4.434 19.038 1.00 61.00 92 MET A C 1
ATOM 766 O O . MET A 1 92 ? 5.787 -4.410 18.453 1.00 61.00 92 MET A O 1
ATOM 770 N N . LYS A 1 93 ? 8.026 -4.742 18.440 1.00 59.09 93 LYS A N 1
ATOM 771 C CA . LYS A 1 93 ? 8.170 -5.179 17.039 1.00 59.09 93 LYS A CA 1
ATOM 772 C C . LYS A 1 93 ? 7.665 -6.614 16.843 1.00 59.09 93 LYS A C 1
ATOM 774 O O . LYS A 1 93 ? 8.413 -7.488 16.415 1.00 59.09 93 LYS A O 1
ATOM 779 N N . ASP A 1 94 ? 6.425 -6.883 17.227 1.00 70.44 94 ASP A N 1
ATOM 780 C CA . ASP A 1 94 ? 5.731 -8.033 16.663 1.00 70.44 94 ASP A CA 1
ATOM 781 C C . ASP A 1 94 ? 5.303 -7.635 15.250 1.00 70.44 94 ASP A C 1
ATOM 783 O O . ASP A 1 94 ? 4.525 -6.697 15.084 1.00 70.44 94 ASP A O 1
ATOM 787 N N . ASN A 1 95 ? 5.820 -8.332 14.238 1.00 74.38 95 ASN A N 1
ATOM 788 C CA . ASN A 1 95 ? 5.520 -8.047 12.833 1.00 74.38 95 ASN A CA 1
ATOM 789 C C . ASN A 1 95 ? 4.011 -8.081 12.535 1.00 74.38 95 ASN A C 1
ATOM 791 O O . ASN A 1 95 ? 3.568 -7.477 11.563 1.00 74.38 95 ASN A O 1
ATOM 795 N N . PHE A 1 96 ? 3.218 -8.762 13.369 1.00 84.38 96 PHE A N 1
ATOM 796 C CA . PHE A 1 96 ? 1.775 -8.912 13.186 1.00 84.38 96 PHE A CA 1
ATOM 797 C C . PHE A 1 96 ? 0.958 -8.232 14.289 1.00 84.38 96 PHE A C 1
ATOM 799 O O . PHE A 1 96 ? -0.211 -8.571 14.481 1.00 84.38 96 PHE A O 1
ATOM 806 N N . SER A 1 97 ? 1.537 -7.263 15.011 1.00 88.56 97 SER A N 1
ATOM 807 C CA . SER A 1 97 ? 0.880 -6.592 16.143 1.00 88.56 97 SER A CA 1
ATOM 808 C C . SER A 1 97 ? -0.484 -5.989 15.756 1.00 88.56 97 SER A C 1
ATOM 810 O O . SER A 1 97 ? -1.483 -6.210 16.446 1.00 88.56 97 SER A O 1
ATOM 812 N N . ILE A 1 98 ? -0.544 -5.318 14.601 1.00 93.38 98 ILE A N 1
ATOM 813 C CA . ILE A 1 98 ? -1.737 -4.647 14.064 1.00 93.38 98 ILE A CA 1
ATOM 814 C C . ILE A 1 98 ? -2.813 -5.672 13.703 1.00 93.38 98 ILE A C 1
ATOM 816 O O . ILE A 1 98 ? -3.983 -5.508 14.036 1.00 93.38 98 ILE A O 1
ATOM 820 N N . ILE A 1 99 ? -2.414 -6.770 13.067 1.00 95.31 99 ILE A N 1
ATOM 821 C CA . ILE A 1 99 ? -3.323 -7.832 12.624 1.00 95.31 99 ILE A CA 1
ATOM 822 C C . ILE A 1 99 ? -3.885 -8.597 13.815 1.00 95.31 99 ILE A C 1
ATOM 824 O O . ILE A 1 99 ? -5.087 -8.836 13.894 1.00 95.31 99 ILE A O 1
ATOM 828 N N . ASN A 1 100 ? -3.040 -8.892 14.800 1.00 94.44 100 ASN A N 1
ATOM 829 C CA . ASN A 1 100 ? -3.462 -9.454 16.076 1.00 94.44 100 ASN A CA 1
ATOM 830 C C . ASN A 1 100 ? -4.413 -8.512 16.829 1.00 94.44 100 ASN A C 1
ATOM 832 O O . ASN A 1 100 ? -5.332 -8.976 17.506 1.00 94.44 100 ASN A O 1
ATOM 836 N N . TRP A 1 101 ? -4.205 -7.196 16.739 1.00 94.81 101 TRP A N 1
ATOM 837 C CA . TRP A 1 101 ? -5.123 -6.215 17.305 1.00 94.81 101 TRP A CA 1
ATOM 838 C C . TRP A 1 101 ? -6.469 -6.241 16.575 1.00 94.81 101 TRP A C 1
ATOM 840 O O . TRP A 1 101 ? -7.498 -6.370 17.234 1.00 94.81 101 TRP A O 1
ATOM 850 N N . LEU A 1 102 ? -6.476 -6.213 15.239 1.00 95.31 102 LEU A N 1
ATOM 851 C CA . LEU A 1 102 ? -7.703 -6.296 14.441 1.00 95.31 102 LEU A CA 1
ATOM 852 C C . LEU A 1 102 ? -8.490 -7.564 14.754 1.00 95.31 102 LEU A C 1
ATOM 854 O O . LEU A 1 102 ? -9.678 -7.487 15.048 1.00 95.31 102 LEU A O 1
ATOM 858 N N . ALA A 1 103 ? -7.814 -8.711 14.789 1.00 95.56 103 ALA A N 1
ATOM 859 C CA . ALA A 1 103 ? -8.441 -9.995 15.060 1.00 95.56 103 ALA A CA 1
ATOM 860 C C . ALA A 1 103 ? -9.172 -10.035 16.415 1.00 95.56 103 ALA A C 1
ATOM 862 O O . ALA A 1 103 ? -10.202 -10.686 16.550 1.00 95.56 103 ALA A O 1
ATOM 863 N N . ARG A 1 104 ? -8.668 -9.297 17.414 1.00 94.62 104 ARG A N 1
ATOM 864 C CA . ARG A 1 104 ? -9.257 -9.217 18.760 1.00 94.62 104 ARG A CA 1
ATOM 865 C C . ARG A 1 104 ? -10.337 -8.146 18.916 1.00 94.62 104 ARG A C 1
ATOM 867 O O . ARG A 1 104 ? -11.100 -8.227 19.873 1.00 94.62 104 ARG A O 1
ATOM 874 N N . ASN A 1 105 ? -10.357 -7.129 18.053 1.00 94.69 105 ASN A N 1
ATOM 875 C CA . ASN A 1 105 ? -11.240 -5.963 18.193 1.00 94.69 105 ASN A CA 1
ATOM 876 C C . ASN A 1 105 ? -12.379 -5.934 17.166 1.00 94.69 105 ASN A C 1
ATOM 878 O O . ASN A 1 105 ? -13.359 -5.219 17.369 1.00 94.69 105 ASN A O 1
ATOM 882 N N . LEU A 1 106 ? -12.263 -6.688 16.073 1.00 94.50 106 LEU A N 1
ATOM 883 C CA . LEU A 1 106 ? -13.333 -6.855 15.099 1.00 94.50 106 LEU A CA 1
ATOM 884 C C . LEU A 1 106 ? -14.318 -7.941 15.535 1.00 94.50 106 LEU A C 1
ATOM 886 O O . LEU A 1 106 ? -14.018 -8.803 16.362 1.00 94.50 106 LEU A O 1
ATOM 890 N N . ASN A 1 107 ? -15.520 -7.882 14.967 1.00 93.69 107 ASN A N 1
ATOM 891 C CA . ASN A 1 107 ? -16.546 -8.874 15.239 1.00 93.69 107 ASN A CA 1
ATOM 892 C C . ASN A 1 107 ? -16.283 -10.151 14.436 1.00 93.69 107 ASN A C 1
ATOM 894 O O . ASN A 1 107 ? -15.609 -10.162 13.407 1.00 93.69 107 ASN A O 1
ATOM 898 N N . ASN A 1 108 ? -16.892 -11.238 14.894 1.00 92.75 108 ASN A N 1
ATOM 899 C CA . ASN A 1 108 ? -16.940 -12.477 14.136 1.00 92.75 108 ASN A CA 1
ATOM 900 C C . ASN A 1 108 ? -17.652 -12.242 12.783 1.00 92.75 108 ASN A C 1
ATOM 902 O O . ASN A 1 108 ? -18.669 -11.548 12.737 1.00 92.75 108 ASN A O 1
ATOM 906 N N . ASN A 1 109 ? -17.133 -12.842 11.710 1.00 94.25 109 ASN A N 1
ATOM 907 C CA . ASN A 1 109 ? -17.509 -12.639 10.305 1.00 94.25 109 ASN A CA 1
ATOM 908 C C . ASN A 1 109 ? -17.146 -11.274 9.711 1.00 94.25 109 ASN A C 1
ATOM 910 O O . ASN A 1 109 ? -17.605 -10.973 8.610 1.00 94.25 109 ASN A O 1
ATOM 914 N N . SER A 1 110 ? -16.332 -10.457 10.389 1.00 95.44 110 SER A N 1
ATOM 915 C CA . SER A 1 110 ? -15.862 -9.213 9.784 1.00 95.44 110 SER A CA 1
ATOM 916 C C . SER A 1 110 ? -15.036 -9.456 8.521 1.00 95.44 110 SER A C 1
ATOM 918 O O . SER A 1 110 ? -14.295 -10.437 8.426 1.00 95.44 110 SER A O 1
ATOM 920 N N . ILE A 1 111 ? -15.135 -8.525 7.576 1.00 96.06 111 ILE A N 1
ATOM 921 C CA . ILE A 1 111 ? -14.343 -8.519 6.346 1.00 96.06 111 ILE A CA 1
ATOM 922 C C . ILE A 1 111 ? -13.260 -7.443 6.445 1.00 96.06 111 ILE A C 1
ATOM 924 O O . ILE A 1 111 ? -13.545 -6.249 6.554 1.00 96.06 111 ILE A O 1
ATOM 928 N N . VAL A 1 112 ? -12.005 -7.876 6.381 1.00 96.69 112 VAL A N 1
ATOM 929 C CA . VAL A 1 112 ? -10.825 -7.014 6.312 1.00 96.69 112 VAL A CA 1
ATOM 930 C C . VAL A 1 112 ? -10.313 -7.010 4.880 1.00 96.69 112 VAL A C 1
ATOM 932 O O . VAL A 1 112 ? -10.135 -8.062 4.276 1.00 96.69 112 VAL A O 1
ATOM 935 N N . ALA A 1 113 ? -10.049 -5.830 4.338 1.00 96.19 113 ALA A N 1
ATOM 936 C CA . ALA A 1 113 ? -9.517 -5.652 3.000 1.00 96.19 113 ALA A CA 1
ATOM 937 C C . ALA A 1 113 ? -8.149 -4.965 3.026 1.00 96.19 113 ALA A C 1
ATOM 939 O O . ALA A 1 113 ? -7.876 -4.105 3.867 1.00 96.19 113 ALA A O 1
ATOM 940 N N . CYS A 1 114 ? -7.292 -5.326 2.078 1.00 95.94 114 CYS A N 1
ATOM 941 C CA . CYS A 1 114 ? -6.022 -4.652 1.839 1.00 95.94 114 CYS A CA 1
ATOM 942 C C . CYS A 1 114 ? -5.658 -4.746 0.353 1.00 95.94 114 CYS A C 1
ATOM 944 O O . CYS A 1 114 ? -6.085 -5.671 -0.346 1.00 95.94 114 CYS A O 1
ATOM 946 N N . ASP A 1 115 ? -4.883 -3.776 -0.124 1.00 94.94 115 ASP A N 1
ATOM 947 C CA . ASP A 1 115 ? -4.278 -3.825 -1.451 1.00 94.94 115 ASP A CA 1
ATOM 948 C C . ASP A 1 115 ? -3.183 -4.911 -1.459 1.00 94.94 115 ASP A C 1
ATOM 950 O O . ASP A 1 115 ? -2.194 -4.784 -0.723 1.00 94.94 115 ASP A O 1
ATOM 954 N N . PRO A 1 116 ? -3.338 -5.985 -2.258 1.00 92.88 116 PRO A N 1
ATOM 955 C CA . PRO A 1 116 ? -2.421 -7.120 -2.246 1.00 92.88 116 PRO A CA 1
ATOM 956 C C . PRO A 1 116 ? -1.019 -6.757 -2.748 1.00 92.88 116 PRO A C 1
ATOM 958 O O . PRO A 1 116 ? -0.074 -7.492 -2.475 1.00 92.88 116 PRO A O 1
ATOM 961 N N . GLN A 1 117 ? -0.848 -5.635 -3.456 1.00 91.69 117 GLN A N 1
ATOM 962 C CA . GLN A 1 117 ? 0.467 -5.200 -3.930 1.00 91.69 117 GLN A CA 1
ATOM 963 C C . GLN A 1 117 ? 1.333 -4.625 -2.802 1.00 91.69 117 GLN A C 1
ATOM 965 O O . GLN A 1 117 ? 2.551 -4.534 -2.942 1.00 91.69 117 GLN A O 1
ATOM 970 N N . LEU A 1 118 ? 0.728 -4.225 -1.681 1.00 93.81 118 LEU A N 1
ATOM 971 C CA . LEU A 1 118 ? 1.425 -3.525 -0.600 1.00 93.81 118 LEU A CA 1
ATOM 972 C C . LEU A 1 118 ? 1.941 -4.456 0.500 1.00 93.81 118 LEU A C 1
ATOM 974 O O . LEU A 1 118 ? 2.672 -4.011 1.383 1.00 93.81 118 LEU A O 1
ATOM 978 N N . VAL A 1 119 ? 1.584 -5.738 0.448 1.00 93.12 119 VAL A N 1
ATOM 979 C CA . VAL A 1 119 ? 1.879 -6.729 1.487 1.00 93.12 119 VAL A CA 1
ATOM 980 C C . VAL A 1 119 ? 2.588 -7.920 0.848 1.00 93.12 119 VAL A C 1
ATOM 982 O O . VAL A 1 119 ? 2.203 -8.384 -0.223 1.00 93.12 119 VAL A O 1
ATOM 985 N N . SER A 1 120 ? 3.636 -8.441 1.486 1.00 92.12 120 SER A N 1
ATOM 986 C CA . SER A 1 120 ? 4.322 -9.624 0.964 1.00 92.12 120 SER A CA 1
ATOM 987 C C . SER A 1 120 ? 3.436 -10.873 1.043 1.00 92.12 120 SER A C 1
ATOM 989 O O . SER A 1 120 ? 2.605 -11.019 1.937 1.00 92.12 120 SER A O 1
ATOM 991 N N . ILE A 1 121 ? 3.677 -11.852 0.165 1.00 92.56 121 ILE A N 1
ATOM 992 C CA . ILE A 1 121 ? 2.956 -13.141 0.185 1.00 92.56 121 ILE A CA 1
ATOM 993 C C . ILE A 1 121 ? 3.089 -13.840 1.550 1.00 92.56 121 ILE A C 1
ATOM 995 O O . ILE A 1 121 ? 2.154 -14.494 2.010 1.00 92.56 121 ILE A O 1
ATOM 999 N N . SER A 1 122 ? 4.251 -13.728 2.201 1.00 92.88 122 SER A N 1
ATOM 1000 C CA . SER A 1 122 ? 4.474 -14.282 3.540 1.00 92.88 122 SER A CA 1
ATOM 1001 C C . SER A 1 122 ? 3.615 -13.608 4.602 1.00 92.88 122 SER A C 1
ATOM 1003 O O . SER A 1 122 ? 3.058 -14.300 5.448 1.00 92.88 122 SER A O 1
ATOM 1005 N N . GLU A 1 123 ? 3.499 -12.280 4.554 1.00 93.94 123 GLU A N 1
ATOM 1006 C CA . GLU A 1 123 ? 2.648 -11.540 5.482 1.00 93.94 123 GLU A CA 1
ATOM 1007 C C . GLU A 1 123 ? 1.181 -11.863 5.231 1.00 93.94 123 GLU A C 1
ATOM 1009 O O . GLU A 1 123 ? 0.487 -12.225 6.173 1.00 93.94 123 GLU A O 1
ATOM 1014 N N . TRP A 1 124 ? 0.738 -11.845 3.970 1.00 95.69 124 TRP A N 1
ATOM 1015 C CA . TRP A 1 124 ? -0.642 -12.154 3.601 1.00 95.69 124 TRP A CA 1
ATOM 1016 C C . TRP A 1 124 ? -1.098 -13.511 4.147 1.00 95.69 124 TRP A C 1
ATOM 1018 O O . TRP A 1 124 ? -2.111 -13.599 4.836 1.00 95.69 124 TRP A O 1
ATOM 1028 N N . LYS A 1 125 ? -0.303 -14.565 3.921 1.00 96.31 125 LYS A N 1
ATOM 1029 C CA . LYS A 1 125 ? -0.602 -15.917 4.423 1.00 96.31 125 LYS A CA 1
ATOM 1030 C C . LYS A 1 125 ? -0.703 -15.973 5.943 1.00 96.31 125 LYS A C 1
ATOM 1032 O O . LYS A 1 125 ? -1.519 -16.715 6.489 1.00 96.31 125 LYS A O 1
ATOM 1037 N N . GLU A 1 126 ? 0.138 -15.214 6.635 1.00 96.56 126 GLU A N 1
ATOM 1038 C CA . GLU A 1 126 ? 0.096 -15.159 8.091 1.00 96.56 126 GLU A CA 1
ATOM 1039 C C . GLU A 1 126 ? -1.124 -14.377 8.589 1.00 96.56 126 GLU A C 1
ATOM 1041 O O . GLU A 1 126 ? -1.759 -14.792 9.560 1.00 96.56 126 GLU A O 1
ATOM 1046 N N . TRP A 1 127 ? -1.518 -13.307 7.893 1.00 96.88 127 TRP A N 1
ATOM 1047 C CA . TRP A 1 127 ? -2.742 -12.567 8.194 1.00 96.88 127 TRP A CA 1
ATOM 1048 C C . TRP A 1 127 ? -3.971 -13.461 8.032 1.00 96.88 127 TRP A C 1
ATOM 1050 O O . TRP A 1 127 ? -4.795 -13.518 8.943 1.00 96.88 127 TRP A O 1
ATOM 1060 N N . GLU A 1 128 ? -4.062 -14.219 6.935 1.00 96.81 128 GLU A N 1
ATOM 1061 C CA . GLU A 1 128 ? -5.121 -15.216 6.723 1.00 96.81 128 GLU A CA 1
ATOM 1062 C C . GLU A 1 128 ? -5.163 -16.225 7.874 1.00 96.81 128 GLU A C 1
ATOM 1064 O O . GLU A 1 128 ? -6.217 -16.460 8.465 1.00 96.81 128 GLU A O 1
ATOM 1069 N N . ARG A 1 129 ? -4.008 -16.782 8.259 1.00 97.25 129 ARG A N 1
ATOM 1070 C CA . ARG A 1 129 ? -3.910 -17.748 9.363 1.00 97.25 129 ARG A CA 1
ATOM 1071 C C . ARG A 1 129 ? -4.393 -17.169 10.695 1.00 97.25 129 ARG A C 1
ATOM 1073 O O . ARG A 1 129 ? -5.020 -17.887 11.480 1.00 97.25 129 ARG A O 1
ATOM 1080 N N . ILE A 1 130 ? -4.072 -15.908 10.984 1.00 97.06 130 ILE A N 1
ATOM 1081 C CA . ILE A 1 130 ? -4.506 -15.217 12.204 1.00 97.06 130 ILE A CA 1
ATOM 1082 C C . ILE A 1 130 ? -6.012 -14.955 12.145 1.00 97.06 130 ILE A C 1
ATOM 1084 O O . ILE A 1 130 ? -6.727 -15.363 13.056 1.00 97.06 130 ILE A O 1
ATOM 1088 N N . PHE A 1 131 ? -6.512 -14.337 11.076 1.00 97.38 131 PHE A N 1
ATOM 1089 C CA . PHE A 1 131 ? -7.923 -13.972 10.948 1.00 97.38 131 PHE A CA 1
ATOM 1090 C C . PHE A 1 131 ? -8.864 -15.181 10.941 1.00 97.38 131 PHE A C 1
ATOM 1092 O O . PHE A 1 131 ? -9.920 -15.129 11.576 1.00 97.38 131 PHE A O 1
ATOM 1099 N N . LEU A 1 132 ? -8.453 -16.308 10.350 1.00 95.38 132 LEU A N 1
ATOM 1100 C CA . LEU A 1 132 ? -9.230 -17.551 10.371 1.00 95.38 132 LEU A CA 1
ATOM 1101 C C . LEU A 1 132 ? -9.517 -18.058 11.794 1.00 95.38 132 LEU A C 1
ATOM 1103 O O . LEU A 1 132 ? -10.590 -18.604 12.039 1.00 95.38 132 LEU A O 1
ATOM 1107 N N . GLN A 1 133 ? -8.614 -17.839 12.758 1.00 96.94 133 GLN A N 1
ATOM 1108 C CA . GLN A 1 133 ? -8.838 -18.236 14.160 1.00 96.94 133 GLN A CA 1
ATOM 1109 C C . GLN A 1 133 ? -9.957 -17.434 14.838 1.00 96.94 133 GLN A C 1
ATOM 1111 O O . GLN A 1 133 ? -10.530 -17.895 15.822 1.00 96.94 133 GLN A O 1
ATOM 1116 N N . TYR A 1 134 ? -10.270 -16.250 14.310 1.00 97.12 134 TYR A N 1
ATOM 1117 C CA . TYR A 1 134 ? -11.297 -15.341 14.824 1.00 97.12 134 TYR A CA 1
ATOM 1118 C C . TYR A 1 134 ? -12.533 -15.288 13.911 1.00 97.12 134 TYR A C 1
ATOM 1120 O O . TYR A 1 134 ? -13.441 -14.492 14.147 1.00 97.12 134 TYR A O 1
ATOM 1128 N N . ASN A 1 135 ? -12.590 -16.164 12.898 1.00 96.25 135 ASN A N 1
ATOM 1129 C CA . ASN A 1 135 ? -13.617 -16.186 11.857 1.00 96.25 135 ASN A CA 1
ATOM 1130 C C . ASN A 1 135 ? -13.775 -14.823 11.159 1.00 96.25 135 ASN A C 1
ATOM 1132 O O . ASN A 1 135 ? -14.881 -14.315 11.000 1.00 96.25 135 ASN A O 1
ATOM 1136 N N . ILE A 1 136 ? -12.647 -14.210 10.806 1.00 97.19 136 ILE A N 1
ATOM 1137 C CA . ILE A 1 136 ? -12.557 -12.966 10.038 1.00 97.19 136 ILE A CA 1
ATOM 1138 C C . ILE A 1 136 ? -12.059 -13.318 8.636 1.00 97.19 136 ILE A C 1
ATOM 1140 O O . ILE A 1 136 ? -11.196 -14.185 8.476 1.00 97.19 136 ILE A O 1
ATOM 1144 N N . TYR A 1 137 ? -12.595 -12.646 7.622 1.00 95.69 137 TYR A N 1
ATOM 1145 C CA . TYR A 1 137 ? -12.246 -12.878 6.225 1.00 95.69 137 TYR A CA 1
ATOM 1146 C C . TYR A 1 137 ? -11.300 -11.788 5.729 1.00 95.69 137 TYR A C 1
ATOM 1148 O O . TYR A 1 137 ? -11.612 -10.605 5.841 1.00 95.69 137 TYR A O 1
ATOM 1156 N N . LEU A 1 138 ? -10.159 -12.183 5.164 1.00 96.12 138 LEU A N 1
ATOM 1157 C CA . LEU A 1 138 ? -9.254 -11.275 4.464 1.00 96.12 138 LEU A CA 1
ATOM 1158 C C . LEU A 1 138 ? -9.567 -11.307 2.967 1.00 96.12 138 LEU A C 1
ATOM 1160 O O . LEU A 1 138 ? -9.603 -12.384 2.374 1.00 96.12 138 LEU A O 1
ATOM 1164 N N . ILE A 1 139 ? -9.778 -10.142 2.358 1.00 95.31 139 ILE A N 1
ATOM 1165 C CA . ILE A 1 139 ? -10.012 -10.009 0.918 1.00 95.31 139 ILE A CA 1
ATOM 1166 C C . ILE A 1 139 ? -8.971 -9.095 0.273 1.00 95.31 139 ILE A C 1
ATOM 1168 O O . ILE A 1 139 ? -8.590 -8.058 0.822 1.00 95.31 139 ILE A O 1
ATOM 1172 N N . SER A 1 140 ? -8.520 -9.474 -0.919 1.00 93.19 140 SER A N 1
ATOM 1173 C CA . SER A 1 140 ? -7.649 -8.656 -1.761 1.00 93.19 140 SER A CA 1
ATOM 1174 C C . SER A 1 140 ? -8.477 -7.688 -2.596 1.00 93.19 140 SER A C 1
ATOM 1176 O O . SER A 1 140 ? -9.393 -8.108 -3.304 1.00 93.19 140 SER A O 1
ATOM 1178 N N . LEU A 1 141 ? -8.129 -6.403 -2.553 1.00 91.00 141 LEU A N 1
ATOM 1179 C CA . LEU A 1 141 ? -8.686 -5.393 -3.450 1.00 91.00 141 LEU A CA 1
ATOM 1180 C C . LEU A 1 141 ? -7.596 -4.873 -4.377 1.00 91.00 141 LEU A C 1
ATOM 1182 O O . LEU A 1 141 ? -6.743 -4.100 -3.958 1.00 91.00 141 LEU A O 1
ATOM 1186 N N . GLU A 1 142 ? -7.645 -5.283 -5.642 1.00 86.31 142 GLU A N 1
ATOM 1187 C CA . GLU A 1 142 ? -6.684 -4.838 -6.662 1.00 86.31 142 GLU A CA 1
ATOM 1188 C C . GLU A 1 142 ? -6.796 -3.336 -6.953 1.00 86.31 142 GLU A C 1
ATOM 1190 O O . GLU A 1 142 ? -5.809 -2.680 -7.273 1.00 86.31 142 GLU A O 1
ATOM 1195 N N . VAL A 1 143 ? -7.999 -2.773 -6.805 1.00 88.75 143 VAL A N 1
ATOM 1196 C CA . VAL A 1 143 ? -8.209 -1.326 -6.866 1.00 88.75 143 VAL A CA 1
ATOM 1197 C C . VAL A 1 143 ? -7.990 -0.742 -5.476 1.00 88.75 143 VAL A C 1
ATOM 1199 O O . VAL A 1 143 ? -8.785 -0.975 -4.562 1.00 88.75 143 VAL A O 1
ATOM 1202 N N . ASN A 1 144 ? -6.942 0.066 -5.322 1.00 92.06 144 ASN A N 1
ATOM 1203 C CA . ASN A 1 144 ? -6.687 0.743 -4.060 1.00 92.06 144 ASN A CA 1
ATOM 1204 C C . ASN A 1 144 ? -7.745 1.826 -3.802 1.00 92.06 144 ASN A C 1
ATOM 1206 O O . ASN A 1 144 ? -7.843 2.816 -4.529 1.00 92.06 144 ASN A O 1
ATOM 1210 N N . LEU A 1 145 ? -8.513 1.675 -2.722 1.00 92.00 145 LEU A N 1
ATOM 1211 C CA . LEU A 1 145 ? -9.604 2.598 -2.393 1.00 92.00 145 LEU A CA 1
ATOM 1212 C C . LEU A 1 145 ? -9.123 4.027 -2.108 1.00 92.00 145 LEU A C 1
ATOM 1214 O O . LEU A 1 145 ? -9.879 4.975 -2.312 1.00 92.00 145 LEU A O 1
ATOM 1218 N N . ILE A 1 146 ? -7.878 4.197 -1.652 1.00 94.94 146 ILE A N 1
ATOM 1219 C CA . ILE A 1 146 ? -7.322 5.530 -1.402 1.00 94.94 146 ILE A CA 1
ATOM 1220 C C . ILE A 1 146 ? -7.044 6.249 -2.716 1.00 94.94 146 ILE A C 1
ATOM 1222 O O . ILE A 1 146 ? -7.246 7.455 -2.788 1.00 94.94 146 ILE A O 1
ATOM 1226 N N . ASP A 1 147 ? -6.660 5.528 -3.768 1.00 94.12 147 ASP A N 1
ATOM 1227 C CA . ASP A 1 147 ? -6.398 6.135 -5.074 1.00 94.12 147 ASP A CA 1
ATOM 1228 C C . ASP A 1 147 ? -7.676 6.715 -5.682 1.00 94.12 147 ASP A C 1
ATOM 1230 O O . ASP A 1 147 ? -7.638 7.796 -6.261 1.00 94.12 147 ASP A O 1
ATOM 1234 N N . LEU A 1 148 ? -8.820 6.059 -5.463 1.00 92.31 148 LEU A N 1
ATOM 1235 C CA . LEU A 1 148 ? -10.131 6.576 -5.867 1.00 92.31 148 LEU A CA 1
ATOM 1236 C C . LEU A 1 148 ? -10.490 7.885 -5.146 1.00 92.31 148 LEU A C 1
ATOM 1238 O O . LEU A 1 148 ? -11.153 8.745 -5.719 1.00 92.31 148 LEU A O 1
ATOM 1242 N N . LEU A 1 149 ? -10.064 8.038 -3.887 1.00 92.19 149 LEU A N 1
ATOM 1243 C CA . LEU A 1 149 ? -10.277 9.258 -3.102 1.00 92.19 149 LEU A CA 1
ATOM 1244 C C . LEU A 1 149 ? -9.271 10.359 -3.455 1.00 92.19 149 LEU A C 1
ATOM 1246 O O . LEU A 1 149 ? -9.617 11.538 -3.424 1.00 92.19 149 LEU A O 1
ATOM 1250 N N . TRP A 1 150 ? -8.031 9.976 -3.758 1.00 95.06 150 TRP A N 1
ATOM 1251 C CA . TRP A 1 150 ? -6.950 10.895 -4.102 1.00 95.06 150 TRP A CA 1
ATOM 1252 C C . TRP A 1 150 ? -7.137 11.468 -5.510 1.00 95.06 150 TRP A C 1
ATOM 1254 O O . TRP A 1 150 ? -6.872 12.651 -5.734 1.00 95.06 150 TRP A O 1
ATOM 1264 N N . ASN A 1 151 ? -7.678 10.657 -6.425 1.00 91.81 151 ASN A N 1
ATOM 1265 C CA . ASN A 1 151 ? -8.046 11.037 -7.785 1.00 91.81 151 ASN A CA 1
ATOM 1266 C C . ASN A 1 151 ? -6.912 11.839 -8.470 1.00 91.81 151 ASN A C 1
ATOM 1268 O O . ASN A 1 151 ? -5.737 11.487 -8.343 1.00 91.81 151 ASN A O 1
ATOM 1272 N N . ASP A 1 152 ? -7.234 12.951 -9.135 1.00 90.12 152 ASP A N 1
ATOM 1273 C CA . ASP A 1 152 ? -6.278 13.789 -9.871 1.00 90.12 152 ASP A CA 1
ATOM 1274 C C . ASP A 1 152 ? -5.258 14.524 -8.980 1.00 90.12 152 ASP A C 1
ATOM 1276 O O . ASP A 1 152 ? -4.317 15.132 -9.488 1.00 90.12 152 ASP A O 1
ATOM 1280 N N . GLN A 1 153 ? -5.426 14.509 -7.651 1.00 93.19 153 GLN A N 1
ATOM 1281 C CA . GLN A 1 153 ? -4.468 15.123 -6.723 1.00 93.19 153 GLN A CA 1
ATOM 1282 C C . GLN A 1 153 ? -3.291 14.199 -6.391 1.00 93.19 153 GLN A C 1
ATOM 1284 O O . GLN A 1 153 ? -2.354 14.629 -5.709 1.00 93.19 153 GLN A O 1
ATOM 1289 N N . ARG A 1 154 ? -3.332 12.934 -6.826 1.00 94.00 154 ARG A N 1
ATOM 1290 C CA . ARG A 1 154 ? -2.243 11.987 -6.597 1.00 94.00 154 ARG A CA 1
ATOM 1291 C C . ARG A 1 154 ? -0.998 12.431 -7.376 1.00 94.00 154 ARG A C 1
ATOM 1293 O O . ARG A 1 154 ? -1.083 12.586 -8.593 1.00 94.00 154 ARG A O 1
ATOM 1300 N N . PRO A 1 155 ? 0.164 12.608 -6.716 1.00 91.06 155 PRO A N 1
ATOM 1301 C CA . PRO A 1 155 ? 1.395 12.975 -7.406 1.00 91.06 155 PRO A CA 1
ATOM 1302 C C . PRO A 1 155 ? 1.732 11.967 -8.501 1.00 91.06 155 PRO A C 1
ATOM 1304 O O . PRO A 1 155 ? 1.559 10.762 -8.307 1.00 91.06 155 PRO A O 1
ATOM 1307 N N . SER A 1 156 ? 2.252 12.438 -9.632 1.00 84.88 156 SER A N 1
ATOM 1308 C CA . SER A 1 156 ? 2.839 11.545 -10.628 1.00 84.88 156 SER A CA 1
ATOM 1309 C C . SER A 1 156 ? 4.048 10.820 -10.036 1.00 84.88 156 SER A C 1
ATOM 1311 O O . SER A 1 156 ? 4.661 11.271 -9.063 1.00 84.88 156 SER A O 1
ATOM 1313 N N . LEU A 1 157 ? 4.420 9.696 -10.642 1.00 81.75 157 LEU A N 1
ATOM 1314 C CA . LEU A 1 157 ? 5.710 9.088 -10.346 1.00 81.75 157 LEU A CA 1
ATOM 1315 C C . LEU A 1 157 ? 6.842 10.098 -10.618 1.00 81.75 157 LEU A C 1
ATOM 1317 O O . LEU A 1 157 ? 6.713 10.934 -11.518 1.00 81.75 157 LEU A O 1
ATOM 1321 N N . PRO A 1 158 ? 7.924 10.075 -9.821 1.00 73.88 158 PRO A N 1
ATOM 1322 C CA . PRO A 1 158 ? 9.037 10.991 -10.015 1.00 73.88 158 PRO A CA 1
ATOM 1323 C C . PRO A 1 158 ? 9.711 10.742 -11.367 1.00 73.88 158 PRO A C 1
ATOM 1325 O O . PRO A 1 158 ? 10.075 9.605 -11.682 1.00 73.88 158 PRO A O 1
ATOM 1328 N N . ASP A 1 159 ? 9.927 11.819 -12.125 1.00 67.75 159 ASP A N 1
ATOM 1329 C CA . ASP A 1 159 ? 10.706 11.788 -13.363 1.00 67.75 159 ASP A CA 1
ATOM 1330 C C . ASP A 1 159 ? 12.147 11.398 -13.023 1.00 67.75 159 ASP A C 1
ATOM 1332 O O . ASP A 1 159 ? 12.879 12.123 -12.339 1.00 67.75 159 ASP A O 1
ATOM 1336 N N . THR A 1 160 ? 12.520 10.183 -13.414 1.00 71.06 160 THR A N 1
ATOM 1337 C CA . THR A 1 160 ? 13.780 9.581 -13.010 1.00 71.06 160 THR A CA 1
ATOM 1338 C C . THR A 1 160 ? 14.636 9.408 -14.247 1.00 71.06 160 THR A C 1
ATOM 1340 O O . THR A 1 160 ? 14.494 8.435 -14.980 1.00 71.06 160 THR A O 1
ATOM 1343 N N . SER A 1 161 ? 15.584 10.320 -14.468 1.00 69.00 161 SER A N 1
ATOM 1344 C CA . SER A 1 161 ? 16.528 10.170 -15.576 1.00 69.00 161 SER A CA 1
ATOM 1345 C C . SER A 1 161 ? 17.461 8.978 -15.335 1.00 69.00 161 SER A C 1
ATOM 1347 O O . SER A 1 161 ? 18.207 8.933 -14.346 1.00 69.00 161 SER A O 1
ATOM 1349 N N . ILE A 1 162 ? 17.431 8.016 -16.257 1.00 77.25 162 ILE A N 1
ATOM 1350 C CA . ILE A 1 162 ? 18.262 6.810 -16.237 1.00 77.25 162 ILE A CA 1
ATOM 1351 C C . ILE A 1 162 ? 19.471 7.015 -17.161 1.00 77.25 162 ILE A C 1
ATOM 1353 O O . ILE A 1 162 ? 19.384 7.682 -18.190 1.00 77.25 162 ILE A O 1
ATOM 1357 N N . CYS A 1 163 ? 20.619 6.447 -16.802 1.00 70.69 163 CYS A N 1
ATOM 1358 C CA . CYS A 1 163 ? 21.803 6.348 -17.650 1.00 70.69 163 CYS A CA 1
ATOM 1359 C C . CYS A 1 163 ? 22.385 4.931 -17.633 1.00 70.69 163 CYS A C 1
ATOM 1361 O O . CYS A 1 163 ? 22.109 4.140 -16.731 1.00 70.69 163 CYS A O 1
ATOM 1363 N N . ILE A 1 164 ? 23.229 4.629 -18.617 1.00 73.38 164 ILE A N 1
ATOM 1364 C CA . ILE A 1 164 ? 24.024 3.399 -18.647 1.00 73.38 164 ILE A CA 1
ATOM 1365 C C . ILE A 1 164 ? 25.255 3.602 -17.755 1.00 73.38 164 ILE A C 1
ATOM 1367 O O . ILE A 1 164 ? 25.897 4.655 -17.780 1.00 73.38 164 ILE A O 1
ATOM 1371 N N . SER A 1 165 ? 25.576 2.608 -16.931 1.00 66.44 165 SER A N 1
ATOM 1372 C CA . SER A 1 165 ? 26.782 2.602 -16.108 1.00 66.44 165 SER A CA 1
ATOM 1373 C C . SER A 1 165 ? 28.030 2.552 -16.996 1.00 66.44 165 SER A C 1
ATOM 1375 O O . SER A 1 165 ? 28.339 1.505 -17.554 1.00 66.44 165 SER A O 1
ATOM 1377 N N . ASN A 1 166 ? 28.807 3.636 -17.074 1.00 55.59 166 ASN A N 1
ATOM 1378 C CA . ASN A 1 166 ? 30.162 3.557 -17.627 1.00 55.59 166 ASN A CA 1
ATOM 1379 C C . ASN A 1 166 ? 31.017 2.721 -16.661 1.00 55.59 166 ASN A C 1
ATOM 1381 O O . ASN A 1 166 ? 31.274 3.135 -15.529 1.00 55.59 166 ASN A O 1
ATOM 1385 N N . ASN A 1 167 ? 31.389 1.510 -17.072 1.00 48.16 167 ASN A N 1
ATOM 1386 C CA . ASN A 1 167 ? 32.179 0.579 -16.272 1.00 48.16 167 ASN A CA 1
ATOM 1387 C C . ASN A 1 167 ? 33.627 1.066 -16.108 1.00 48.16 167 ASN A C 1
ATOM 1389 O O . ASN A 1 167 ? 34.530 0.582 -16.776 1.00 48.16 167 ASN A O 1
ATOM 1393 N N . GLU A 1 168 ? 33.856 1.959 -15.147 1.00 40.19 168 GLU A N 1
ATOM 1394 C CA . GLU A 1 168 ? 35.153 2.119 -14.492 1.00 40.19 168 GLU A CA 1
ATOM 1395 C C . GLU A 1 168 ? 34.959 2.056 -12.968 1.00 40.19 168 GLU A C 1
ATOM 1397 O O . GLU A 1 168 ? 34.619 3.028 -12.308 1.00 40.19 168 GLU A O 1
ATOM 1402 N N . ILE A 1 169 ? 35.124 0.838 -12.440 1.00 44.44 169 ILE A N 1
ATOM 1403 C CA . ILE A 1 169 ? 35.589 0.496 -11.086 1.00 44.44 169 ILE A CA 1
ATOM 1404 C C . ILE A 1 169 ? 34.887 1.208 -9.907 1.00 44.44 169 ILE A C 1
ATOM 1406 O O . ILE A 1 169 ? 35.216 2.327 -9.538 1.00 44.44 169 ILE A O 1
ATOM 1410 N N . GLN A 1 170 ? 34.074 0.457 -9.156 1.00 36.12 170 GLN A N 1
ATOM 1411 C CA . GLN A 1 170 ? 34.451 0.114 -7.776 1.00 36.12 170 GLN A CA 1
ATOM 1412 C C . GLN A 1 170 ? 33.604 -1.042 -7.242 1.00 36.12 170 GLN A C 1
ATOM 1414 O O . GLN A 1 170 ? 32.408 -0.930 -6.968 1.00 36.12 170 GLN A O 1
ATOM 1419 N N . SER A 1 171 ? 34.292 -2.167 -7.064 1.00 43.44 171 SER A N 1
ATOM 1420 C CA . SER A 1 171 ? 33.920 -3.237 -6.159 1.00 43.44 171 SER A CA 1
ATOM 1421 C C . SER A 1 171 ? 33.751 -2.672 -4.747 1.00 43.44 171 SER A C 1
ATOM 1423 O O . SER A 1 171 ? 34.728 -2.411 -4.049 1.00 43.44 171 SER A O 1
ATOM 1425 N N . SER A 1 172 ? 32.516 -2.516 -4.291 1.00 39.59 172 SER A N 1
ATOM 1426 C CA . SER A 1 172 ? 32.236 -2.638 -2.866 1.00 39.59 172 SER A CA 1
ATOM 1427 C C . SER A 1 172 ? 30.989 -3.491 -2.694 1.00 39.59 172 SER A C 1
ATOM 1429 O O . SER A 1 172 ? 29.914 -3.240 -3.237 1.00 39.59 172 SER A O 1
ATOM 1431 N N . SER A 1 173 ? 31.212 -4.601 -2.013 1.00 40.56 173 SER A N 1
ATOM 1432 C CA . SER A 1 173 ? 30.251 -5.594 -1.576 1.00 40.56 173 SER A CA 1
ATOM 1433 C C . SER A 1 173 ? 29.135 -4.943 -0.761 1.00 40.56 173 SER A C 1
ATOM 1435 O O . SER A 1 173 ? 29.308 -4.675 0.422 1.00 40.56 173 SER A O 1
ATOM 1437 N N . ASN A 1 174 ? 27.982 -4.714 -1.390 1.00 41.59 174 ASN A N 1
ATOM 1438 C CA . ASN A 1 174 ? 26.718 -4.490 -0.697 1.00 41.59 174 ASN A CA 1
ATOM 1439 C C . ASN A 1 174 ? 25.617 -5.324 -1.383 1.00 41.59 174 ASN A C 1
ATOM 1441 O O . ASN A 1 174 ? 25.392 -5.157 -2.584 1.00 41.59 174 ASN A O 1
ATOM 1445 N N . PRO A 1 175 ? 24.945 -6.245 -0.665 1.00 34.19 175 PRO A N 1
ATOM 1446 C CA . PRO A 1 175 ? 24.052 -7.247 -1.257 1.00 34.19 175 PRO A CA 1
ATOM 1447 C C . PRO A 1 175 ? 22.655 -6.723 -1.637 1.00 34.19 175 PRO A C 1
ATOM 1449 O O . PRO A 1 175 ? 21.837 -7.484 -2.142 1.00 34.19 175 PRO A O 1
ATOM 1452 N N . GLY A 1 176 ? 22.358 -5.436 -1.446 1.00 41.72 176 GLY A N 1
ATOM 1453 C CA . GLY A 1 176 ? 21.075 -4.849 -1.837 1.00 41.72 176 GLY A CA 1
ATOM 1454 C C . GLY A 1 176 ? 21.179 -4.049 -3.132 1.00 41.72 176 GLY A C 1
ATOM 1455 O O . GLY A 1 176 ? 21.754 -2.963 -3.093 1.00 41.72 176 GLY A O 1
ATOM 1456 N N . ARG A 1 177 ? 20.628 -4.583 -4.241 1.00 49.03 177 ARG A N 1
ATOM 1457 C CA . ARG A 1 177 ? 20.082 -3.912 -5.460 1.00 49.03 177 ARG A CA 1
ATOM 1458 C C . ARG A 1 177 ? 20.200 -4.850 -6.679 1.00 49.03 177 ARG A C 1
ATOM 1460 O O . ARG A 1 177 ? 21.184 -4.792 -7.413 1.00 49.03 177 ARG A O 1
ATOM 1467 N N . GLY A 1 178 ? 19.203 -5.720 -6.870 1.00 54.31 178 GLY A N 1
ATOM 1468 C CA . GLY A 1 178 ? 19.199 -6.790 -7.884 1.00 54.31 178 GLY A CA 1
ATOM 1469 C C . GLY A 1 178 ? 19.060 -6.304 -9.333 1.00 54.31 178 GLY A C 1
ATOM 1470 O O . GLY A 1 178 ? 19.976 -6.495 -10.127 1.00 54.31 178 GLY A O 1
ATOM 1471 N N . LEU A 1 179 ? 17.959 -5.621 -9.675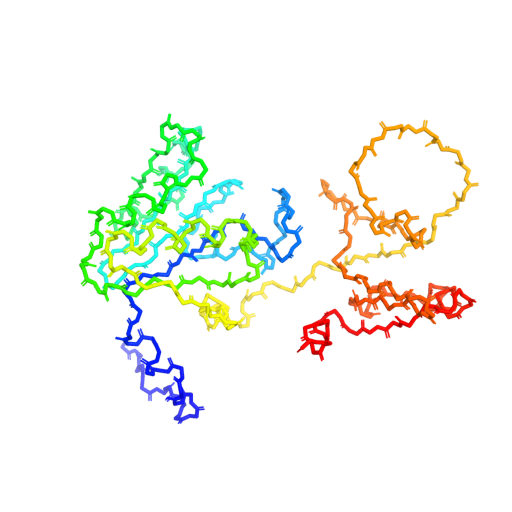 1.00 53.03 179 LEU A N 1
ATOM 1472 C CA . LEU A 1 179 ? 17.639 -5.261 -11.072 1.00 53.03 179 LEU A CA 1
ATOM 1473 C C . LEU A 1 179 ? 18.621 -4.258 -11.698 1.00 53.03 179 LEU A C 1
ATOM 1475 O O . LEU A 1 179 ? 18.980 -4.380 -12.863 1.00 53.03 179 LEU A O 1
ATOM 1479 N N . ARG A 1 180 ? 19.136 -3.312 -10.904 1.00 55.16 180 ARG A N 1
ATOM 1480 C CA . ARG A 1 180 ? 20.127 -2.316 -11.346 1.00 55.16 180 ARG A CA 1
ATOM 1481 C C . ARG A 1 180 ? 21.398 -2.953 -11.926 1.00 55.16 180 ARG A C 1
ATOM 1483 O O . ARG A 1 180 ? 21.952 -2.446 -12.890 1.00 55.16 180 ARG A O 1
ATOM 1490 N N . ARG A 1 181 ? 21.877 -4.036 -11.303 1.00 56.69 181 ARG A N 1
ATOM 1491 C CA . ARG A 1 181 ? 23.090 -4.755 -11.735 1.00 56.69 181 ARG A CA 1
ATOM 1492 C C . ARG A 1 181 ? 22.825 -5.698 -12.899 1.00 56.69 181 ARG A C 1
ATOM 1494 O O . ARG A 1 181 ? 23.769 -6.066 -13.575 1.00 56.69 181 ARG A O 1
ATOM 1501 N N . LEU A 1 182 ? 21.577 -6.116 -13.090 1.00 66.75 182 LEU A N 1
ATOM 1502 C CA . LEU A 1 182 ? 21.223 -7.028 -14.168 1.00 66.75 182 LEU A CA 1
ATOM 1503 C C . LEU A 1 182 ? 21.236 -6.329 -15.533 1.00 66.75 182 LEU A C 1
ATOM 1505 O O . LEU A 1 182 ? 21.587 -6.954 -16.523 1.00 66.75 182 LEU A O 1
ATOM 1509 N N . PHE A 1 183 ? 20.870 -5.045 -15.566 1.00 66.12 183 PHE A N 1
ATOM 1510 C CA . PHE A 1 183 ? 20.703 -4.274 -16.803 1.00 66.12 183 PHE A CA 1
ATOM 1511 C C . PHE A 1 183 ? 21.719 -3.141 -16.989 1.00 66.12 183 PHE A C 1
ATOM 1513 O O . PHE A 1 183 ? 21.567 -2.340 -17.903 1.00 66.12 183 PHE A O 1
ATOM 1520 N N . ASP A 1 184 ? 22.687 -2.994 -16.079 1.00 74.00 184 ASP A N 1
ATOM 1521 C CA . ASP A 1 184 ? 23.654 -1.882 -16.047 1.00 74.00 184 ASP A CA 1
ATOM 1522 C C . ASP A 1 184 ? 23.044 -0.463 -16.098 1.00 74.00 184 ASP A C 1
ATOM 1524 O O . ASP A 1 184 ? 23.734 0.532 -16.336 1.00 74.00 184 ASP A O 1
ATOM 1528 N N . LEU A 1 185 ? 21.755 -0.334 -15.775 1.00 67.38 185 LEU A N 1
ATOM 1529 C CA . LEU A 1 185 ? 21.044 0.940 -15.701 1.00 67.38 185 LEU A CA 1
ATOM 1530 C C . LEU A 1 185 ? 21.268 1.608 -14.339 1.00 67.38 185 LEU A C 1
ATOM 1532 O O . LEU A 1 185 ? 21.204 0.973 -13.287 1.00 67.38 185 LEU A O 1
ATOM 1536 N N . ARG A 1 186 ? 21.502 2.922 -14.314 1.00 68.94 186 ARG A N 1
ATOM 1537 C CA . ARG A 1 186 ? 21.659 3.733 -13.096 1.00 68.94 186 ARG A CA 1
ATOM 1538 C C . ARG A 1 186 ? 20.736 4.945 -13.140 1.00 68.94 186 ARG A C 1
ATOM 1540 O O . ARG A 1 186 ? 20.527 5.527 -14.189 1.00 68.94 186 ARG A O 1
ATOM 1547 N N . VAL A 1 187 ? 20.239 5.364 -11.980 1.00 64.88 187 VAL A N 1
ATOM 1548 C CA . VAL A 1 187 ? 19.562 6.661 -11.836 1.00 64.88 187 VAL A CA 1
ATOM 1549 C C . VAL A 1 187 ? 20.605 7.768 -11.721 1.00 64.88 187 VAL A C 1
ATOM 1551 O O . VAL A 1 187 ? 21.535 7.638 -10.920 1.00 64.88 187 VAL A O 1
ATOM 1554 N N . VAL A 1 188 ? 20.439 8.844 -12.490 1.00 56.62 188 VAL A N 1
ATOM 1555 C CA . VAL A 1 188 ? 21.361 9.992 -12.510 1.00 56.62 188 VAL A CA 1
ATOM 1556 C C . VAL A 1 188 ? 21.069 10.985 -11.383 1.00 56.62 188 VAL A C 1
ATOM 1558 O O . VAL A 1 188 ? 21.989 11.654 -10.922 1.00 56.62 188 VAL A O 1
ATOM 1561 N N . ASN A 1 189 ? 19.824 11.081 -10.904 1.00 51.72 189 ASN A N 1
ATOM 1562 C CA . ASN A 1 189 ? 19.418 12.215 -10.075 1.00 51.72 189 ASN A CA 1
ATOM 1563 C C . ASN A 1 189 ? 18.354 11.864 -9.023 1.00 51.72 189 ASN A C 1
ATOM 1565 O O . ASN A 1 189 ? 17.187 11.871 -9.378 1.00 51.72 189 ASN A O 1
ATOM 1569 N N . ILE A 1 190 ? 18.717 11.579 -7.755 1.00 52.44 190 ILE A N 1
ATOM 1570 C CA . ILE A 1 190 ? 17.760 11.610 -6.618 1.00 52.44 190 ILE A CA 1
ATOM 1571 C C . ILE A 1 190 ? 18.460 11.952 -5.282 1.00 52.44 190 ILE A C 1
ATOM 1573 O O . ILE A 1 190 ? 19.454 11.327 -4.900 1.00 52.44 190 ILE A O 1
ATOM 1577 N N . GLN A 1 191 ? 17.858 12.885 -4.532 1.00 47.47 191 GLN A N 1
ATOM 1578 C CA . GLN A 1 191 ? 18.005 13.075 -3.084 1.00 47.47 191 GLN A CA 1
ATOM 1579 C C . GLN A 1 191 ? 17.451 11.832 -2.345 1.00 47.47 191 GLN A C 1
ATOM 1581 O O . GLN A 1 191 ? 16.248 11.643 -2.228 1.00 47.47 191 GLN A O 1
ATOM 1586 N N . PHE A 1 192 ? 18.341 10.977 -1.839 1.00 45.56 192 PHE A N 1
ATOM 1587 C CA . PHE A 1 192 ? 18.090 9.930 -0.827 1.00 45.56 192 PHE A CA 1
ATOM 1588 C C . PHE A 1 192 ? 17.621 8.520 -1.247 1.00 45.56 192 PHE A C 1
ATOM 1590 O O . PHE A 1 192 ? 17.829 7.608 -0.445 1.00 45.56 192 PHE A O 1
ATOM 1597 N N . ASN A 1 193 ? 17.136 8.242 -2.467 1.00 51.38 193 ASN A N 1
ATOM 1598 C CA . ASN A 1 193 ? 16.930 6.840 -2.893 1.00 51.38 193 ASN A CA 1
ATOM 1599 C C . ASN A 1 193 ? 17.168 6.618 -4.399 1.00 51.38 193 ASN A C 1
ATOM 1601 O O . ASN A 1 193 ? 16.333 6.951 -5.223 1.00 51.38 193 ASN A O 1
ATOM 1605 N N . SER A 1 194 ? 18.328 6.070 -4.782 1.00 55.22 194 SER A N 1
ATOM 1606 C CA . SER A 1 194 ? 18.726 5.881 -6.196 1.00 55.22 194 SER A CA 1
ATOM 1607 C C . SER A 1 194 ? 18.148 4.592 -6.808 1.00 55.22 194 SER A C 1
ATOM 1609 O O . SER A 1 194 ? 18.897 3.658 -7.127 1.00 55.22 194 SER A O 1
ATOM 1611 N N . VAL A 1 195 ? 16.824 4.506 -6.917 1.00 63.34 195 VAL A N 1
ATOM 1612 C CA . VAL A 1 195 ? 16.117 3.374 -7.537 1.00 63.34 195 VAL A CA 1
ATOM 1613 C C . VAL A 1 195 ? 15.063 3.927 -8.496 1.00 63.34 195 VAL A C 1
ATOM 1615 O O . VAL A 1 195 ? 14.348 4.852 -8.136 1.00 63.34 195 VAL A O 1
ATOM 1618 N N . PHE A 1 196 ? 14.997 3.385 -9.714 1.00 74.38 196 PHE A N 1
ATOM 1619 C CA . PHE A 1 196 ? 13.883 3.609 -10.638 1.00 74.38 196 PHE A CA 1
ATOM 1620 C C . PHE A 1 196 ? 12.886 2.456 -10.481 1.00 74.38 196 PHE A C 1
ATOM 1622 O O . PHE A 1 196 ? 13.296 1.306 -10.292 1.00 74.38 196 PHE A O 1
ATOM 1629 N N . LEU A 1 197 ? 11.590 2.753 -10.539 1.00 82.62 197 LEU A N 1
ATOM 1630 C CA . LEU A 1 197 ? 10.546 1.736 -10.416 1.00 82.62 197 LEU A CA 1
ATOM 1631 C C . LEU A 1 197 ? 10.536 0.864 -11.670 1.00 82.62 197 LEU A C 1
ATOM 1633 O O . LEU A 1 197 ? 10.423 1.367 -12.786 1.00 82.62 197 LEU A O 1
ATOM 1637 N N . SER A 1 198 ? 10.721 -0.440 -11.481 1.00 86.75 198 SER A N 1
ATOM 1638 C CA . SER A 1 198 ? 10.708 -1.410 -12.573 1.00 86.75 198 SER A CA 1
ATOM 1639 C C . SER A 1 198 ? 10.496 -2.833 -12.075 1.00 86.75 198 SER A C 1
ATOM 1641 O O . SER A 1 198 ? 10.872 -3.173 -10.950 1.00 86.75 198 SER A O 1
ATOM 1643 N N . PHE A 1 199 ? 9.952 -3.674 -12.948 1.00 88.56 199 PHE A N 1
ATOM 1644 C CA . PHE A 1 199 ? 9.970 -5.126 -12.801 1.00 88.56 199 PHE A CA 1
ATOM 1645 C C . PHE A 1 199 ? 10.761 -5.756 -13.941 1.00 88.56 199 PHE A C 1
ATOM 1647 O O . PHE A 1 199 ? 10.871 -5.186 -15.026 1.00 88.56 199 PHE A O 1
ATOM 1654 N N . ALA A 1 200 ? 11.294 -6.952 -13.709 1.00 90.19 200 ALA A N 1
ATOM 1655 C CA . ALA A 1 200 ? 11.896 -7.743 -14.766 1.00 90.19 200 ALA A CA 1
ATOM 1656 C C . ALA A 1 200 ? 11.437 -9.191 -14.691 1.00 90.19 200 ALA A C 1
ATOM 1658 O O . ALA A 1 200 ? 11.410 -9.784 -13.612 1.00 90.19 200 ALA A O 1
ATOM 1659 N N . LEU A 1 201 ? 11.123 -9.755 -15.853 1.00 90.56 201 LEU A N 1
ATOM 1660 C CA . LEU A 1 201 ? 10.793 -11.162 -16.011 1.00 90.56 201 LEU A CA 1
ATOM 1661 C C . LEU A 1 201 ? 11.885 -11.824 -16.848 1.00 90.56 201 LEU A C 1
ATOM 1663 O O . LEU A 1 201 ? 12.072 -11.489 -18.018 1.00 90.56 201 LEU A O 1
ATOM 1667 N N . ILE A 1 202 ? 12.612 -12.753 -16.232 1.00 90.56 202 ILE A N 1
ATOM 1668 C CA . ILE A 1 202 ? 13.729 -13.465 -16.855 1.00 90.56 202 ILE A CA 1
ATOM 1669 C C . ILE A 1 202 ? 13.272 -14.897 -17.116 1.00 90.56 202 ILE A C 1
ATOM 1671 O O . ILE A 1 202 ? 13.119 -15.691 -16.186 1.00 90.56 202 ILE A O 1
ATOM 1675 N N . GLY A 1 203 ? 13.019 -15.203 -18.382 1.00 89.06 203 GLY A N 1
ATOM 1676 C CA . GLY A 1 203 ? 12.779 -16.557 -18.858 1.00 89.06 203 GLY A CA 1
ATOM 1677 C C . GLY A 1 203 ? 14.077 -17.238 -19.285 1.00 89.06 203 GLY A C 1
ATOM 1678 O O . GLY A 1 203 ? 15.157 -16.655 -19.233 1.00 89.06 203 GLY A O 1
ATOM 1679 N N . ARG A 1 204 ? 13.972 -18.487 -19.751 1.00 88.88 204 ARG A N 1
ATOM 1680 C CA . ARG A 1 204 ? 15.121 -19.189 -20.352 1.00 88.88 204 ARG A CA 1
ATOM 1681 C C . ARG A 1 204 ? 15.588 -18.527 -21.648 1.00 88.88 204 ARG A C 1
ATOM 1683 O O . ARG A 1 204 ? 16.787 -18.438 -21.874 1.00 88.88 204 ARG A O 1
ATOM 1690 N N . ASP A 1 205 ? 14.634 -18.040 -22.440 1.00 91.81 205 ASP A N 1
ATOM 1691 C CA . ASP A 1 205 ? 14.864 -17.543 -23.802 1.00 91.81 205 ASP A CA 1
ATOM 1692 C C . ASP A 1 205 ? 14.451 -16.072 -23.977 1.00 91.81 205 ASP A C 1
ATOM 1694 O O . ASP A 1 205 ? 14.388 -15.571 -25.097 1.00 91.81 205 ASP A O 1
ATOM 1698 N N . TYR A 1 206 ? 14.116 -15.374 -22.887 1.00 89.06 206 TYR A N 1
ATOM 1699 C CA . TYR A 1 206 ? 13.687 -13.981 -22.952 1.00 89.06 206 TYR A CA 1
ATOM 1700 C C . TYR A 1 206 ? 14.041 -13.204 -21.689 1.00 89.06 206 TYR A C 1
ATOM 1702 O O . TYR A 1 206 ? 14.079 -13.750 -20.584 1.00 89.06 206 TYR A O 1
ATOM 1710 N N . VAL A 1 207 ? 14.190 -11.893 -21.854 1.00 92.81 207 VAL A N 1
ATOM 1711 C CA . VAL A 1 207 ? 14.241 -10.936 -20.752 1.00 92.81 207 VAL A CA 1
ATOM 1712 C C . VAL A 1 207 ? 13.261 -9.811 -21.055 1.00 92.81 207 VAL A C 1
ATOM 1714 O O . VAL A 1 207 ? 13.380 -9.148 -22.083 1.00 92.81 207 VAL A O 1
ATOM 1717 N N . LYS A 1 208 ? 12.271 -9.613 -20.180 1.00 93.69 208 LYS A N 1
ATOM 1718 C CA . LYS A 1 208 ? 11.323 -8.494 -20.253 1.00 93.69 208 LYS A CA 1
ATOM 1719 C C . LYS A 1 208 ? 11.615 -7.499 -19.135 1.00 93.69 208 LYS A C 1
ATOM 1721 O O . LYS A 1 208 ? 11.766 -7.909 -17.985 1.00 93.69 208 LYS A O 1
ATOM 1726 N N . LEU A 1 209 ? 11.655 -6.213 -19.461 1.00 92.19 209 LEU A N 1
ATOM 1727 C CA . LEU A 1 209 ? 11.785 -5.092 -18.537 1.00 92.19 209 LEU A CA 1
ATOM 1728 C C . LEU A 1 209 ? 10.504 -4.252 -18.584 1.00 92.19 209 LEU A C 1
ATOM 1730 O O . LEU A 1 209 ? 10.114 -3.766 -19.642 1.00 92.19 209 LEU A O 1
ATOM 1734 N N . PHE A 1 210 ? 9.875 -4.058 -17.430 1.00 92.06 210 PHE A N 1
ATOM 1735 C CA . PHE A 1 210 ? 8.669 -3.251 -17.260 1.00 92.06 210 PHE A CA 1
ATOM 1736 C C . PHE A 1 210 ? 9.048 -1.959 -16.550 1.00 92.06 210 PHE A C 1
ATOM 1738 O O . PHE A 1 210 ? 9.510 -1.997 -15.407 1.00 92.06 210 PHE A O 1
ATOM 1745 N N . ILE A 1 211 ? 8.907 -0.825 -17.230 1.00 88.25 211 ILE A N 1
ATOM 1746 C CA . ILE A 1 211 ? 9.375 0.479 -16.749 1.00 88.25 211 ILE A CA 1
ATOM 1747 C C . ILE A 1 211 ? 8.536 1.611 -17.348 1.00 88.25 211 ILE A C 1
ATOM 1749 O O . ILE A 1 211 ? 7.881 1.437 -18.375 1.00 88.25 211 ILE A O 1
ATOM 1753 N N . ASP A 1 212 ? 8.539 2.781 -16.710 1.00 86.88 212 ASP A N 1
ATOM 1754 C CA . ASP A 1 212 ? 8.010 3.990 -17.341 1.00 86.88 212 ASP A CA 1
ATOM 1755 C C . ASP A 1 212 ? 8.863 4.342 -18.569 1.00 86.88 212 ASP A C 1
ATOM 1757 O O . ASP A 1 212 ? 10.061 4.623 -18.468 1.00 86.88 212 ASP A O 1
ATOM 1761 N N . LEU A 1 213 ? 8.231 4.301 -19.740 1.00 86.94 213 LEU A N 1
ATOM 1762 C CA . LEU A 1 213 ? 8.883 4.519 -21.026 1.00 86.94 213 LEU A CA 1
ATOM 1763 C C . LEU A 1 213 ? 9.425 5.945 -21.168 1.00 86.94 213 LEU A C 1
ATOM 1765 O O . LEU A 1 213 ? 10.392 6.149 -21.902 1.00 86.94 213 LEU A O 1
ATOM 1769 N N . ASN A 1 214 ? 8.861 6.914 -20.441 1.00 85.19 214 ASN A N 1
ATOM 1770 C CA . ASN A 1 214 ? 9.339 8.297 -20.452 1.00 85.19 214 ASN A CA 1
ATOM 1771 C C . ASN A 1 214 ? 10.734 8.432 -19.824 1.00 85.19 214 ASN A C 1
ATOM 1773 O O . ASN A 1 214 ? 11.490 9.328 -20.194 1.00 85.19 214 ASN A O 1
ATOM 1777 N N . ASN A 1 215 ? 11.119 7.497 -18.948 1.00 81.06 215 ASN A N 1
ATOM 1778 C CA . ASN A 1 215 ? 12.444 7.477 -18.326 1.00 81.06 215 ASN A CA 1
ATOM 1779 C C . ASN A 1 215 ? 13.551 6.970 -19.275 1.00 81.06 215 ASN A C 1
ATOM 1781 O O . ASN A 1 215 ? 14.734 7.009 -18.920 1.00 81.06 215 ASN A O 1
ATOM 1785 N N . LEU A 1 216 ? 13.202 6.460 -20.465 1.00 84.56 216 LEU A N 1
ATOM 1786 C CA . LEU A 1 216 ? 14.145 5.837 -21.393 1.00 84.56 216 LEU A CA 1
ATOM 1787 C C . LEU A 1 216 ? 14.533 6.781 -22.532 1.00 84.56 216 LEU A C 1
ATOM 1789 O O . LEU A 1 216 ? 13.774 6.993 -23.478 1.00 84.56 216 LEU A O 1
ATOM 1793 N N . SER A 1 217 ? 15.773 7.271 -22.498 1.00 86.50 217 SER A N 1
ATOM 1794 C CA . SER A 1 217 ? 16.361 7.983 -23.634 1.00 86.50 217 SER A CA 1
ATOM 1795 C C . SER A 1 217 ? 16.571 7.052 -24.836 1.00 86.50 217 SER A C 1
ATOM 1797 O O . SER A 1 217 ? 16.679 5.832 -24.692 1.00 86.50 217 SER A O 1
ATOM 1799 N N . LYS A 1 218 ? 16.703 7.629 -26.038 1.00 87.31 218 LYS A N 1
ATOM 1800 C CA . LYS A 1 218 ? 16.927 6.853 -27.268 1.00 87.31 218 LYS A CA 1
ATOM 1801 C C . LYS A 1 218 ? 18.161 5.944 -27.179 1.00 87.31 218 LYS A C 1
ATOM 1803 O O . LYS A 1 218 ? 18.087 4.788 -27.574 1.00 87.31 218 LYS A O 1
ATOM 1808 N N . SER A 1 219 ? 19.252 6.423 -26.578 1.00 86.06 219 SER A N 1
ATOM 1809 C CA . SER A 1 219 ? 20.468 5.623 -26.391 1.00 86.06 219 SER A CA 1
ATOM 1810 C C . SER A 1 219 ? 20.260 4.413 -25.476 1.00 86.06 219 SER A C 1
ATOM 1812 O O . SER A 1 219 ? 20.847 3.363 -25.719 1.00 86.06 219 SER A O 1
ATOM 1814 N N . ILE A 1 220 ? 19.416 4.533 -24.446 1.00 86.56 220 ILE A N 1
ATOM 1815 C CA . ILE A 1 220 ? 19.081 3.410 -23.563 1.00 86.56 220 ILE A CA 1
ATOM 1816 C C . ILE A 1 220 ? 18.185 2.409 -24.289 1.00 86.56 220 ILE A C 1
ATOM 1818 O O . ILE A 1 220 ? 18.410 1.209 -24.179 1.00 86.56 220 ILE A O 1
ATOM 1822 N N . GLN A 1 221 ? 17.198 2.886 -25.049 1.00 88.19 221 GLN A N 1
ATOM 1823 C CA . GLN A 1 221 ? 16.334 2.007 -25.841 1.00 88.19 221 GLN A CA 1
ATOM 1824 C C . GLN A 1 221 ? 17.149 1.189 -26.851 1.00 88.19 221 GLN A C 1
ATOM 1826 O O . GLN A 1 221 ? 16.952 -0.019 -26.953 1.00 88.19 221 GLN A O 1
ATOM 1831 N N . ASP A 1 222 ? 18.102 1.826 -27.537 1.00 87.50 222 ASP A N 1
ATOM 1832 C CA . ASP A 1 222 ? 18.976 1.156 -28.504 1.00 87.50 222 ASP A CA 1
ATOM 1833 C C . ASP A 1 222 ? 19.887 0.116 -27.820 1.00 87.50 222 ASP A C 1
ATOM 1835 O O . ASP A 1 222 ? 20.070 -0.981 -28.346 1.00 87.50 222 ASP A O 1
ATOM 1839 N N . TYR A 1 223 ? 20.404 0.417 -26.621 1.00 87.25 223 TYR A N 1
ATOM 1840 C CA . TYR A 1 223 ? 21.166 -0.538 -25.805 1.00 87.25 223 TYR A CA 1
ATOM 1841 C C . TYR A 1 223 ? 20.320 -1.747 -25.376 1.00 87.25 223 TYR A C 1
ATOM 1843 O O . TYR A 1 223 ? 20.729 -2.887 -25.579 1.00 87.25 223 TYR A O 1
ATOM 1851 N N . LEU A 1 224 ? 19.120 -1.518 -24.834 1.00 88.31 224 LEU A N 1
ATOM 1852 C CA . LEU A 1 224 ? 18.225 -2.597 -24.403 1.00 88.31 224 LEU A CA 1
ATOM 1853 C C . LEU A 1 224 ? 17.818 -3.489 -25.583 1.00 88.31 22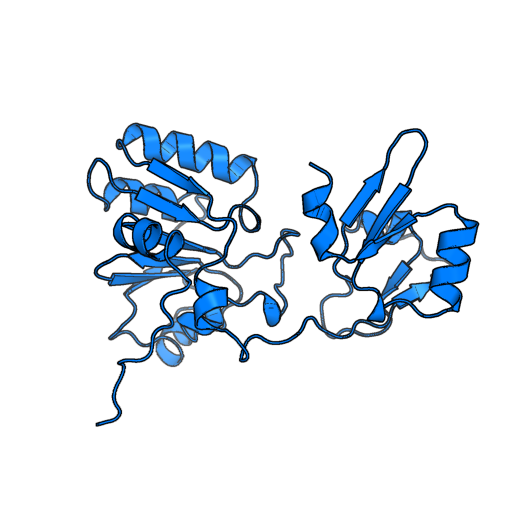4 LEU A C 1
ATOM 1855 O O . LEU A 1 224 ? 17.787 -4.710 -25.449 1.00 88.31 224 LEU A O 1
ATOM 1859 N N . GLN A 1 225 ? 17.572 -2.894 -26.753 1.00 89.38 225 GLN A N 1
ATOM 1860 C CA . GLN A 1 225 ? 17.288 -3.640 -27.975 1.00 89.38 225 GLN A CA 1
ATOM 1861 C C . GLN A 1 225 ? 18.493 -4.478 -28.430 1.00 89.38 225 GLN A C 1
ATOM 1863 O O . GLN A 1 225 ? 18.310 -5.628 -28.828 1.00 89.38 225 GLN A O 1
ATOM 1868 N N . PHE A 1 226 ? 19.710 -3.930 -28.362 1.00 87.56 226 PHE A N 1
ATOM 1869 C CA . PHE A 1 226 ? 20.941 -4.654 -28.693 1.00 87.56 226 PHE A CA 1
ATOM 1870 C C . PHE A 1 226 ? 21.157 -5.878 -27.788 1.00 87.56 226 PHE A C 1
ATOM 1872 O O . PHE A 1 226 ? 21.515 -6.949 -28.274 1.00 87.56 226 PHE A O 1
ATOM 1879 N N . GLU A 1 227 ? 20.858 -5.747 -26.496 1.00 86.69 227 GLU A N 1
ATOM 1880 C CA . GLU A 1 227 ? 20.921 -6.833 -25.507 1.00 86.69 227 GLU A CA 1
ATOM 1881 C C . GLU A 1 227 ? 19.720 -7.807 -25.583 1.00 86.69 227 GLU A C 1
ATOM 1883 O O . GLU A 1 227 ? 19.587 -8.701 -24.748 1.00 86.69 227 GLU A O 1
ATOM 1888 N N . ASN A 1 228 ? 18.837 -7.670 -26.584 1.00 89.75 228 ASN A N 1
ATOM 1889 C CA . ASN A 1 228 ? 17.602 -8.453 -26.748 1.00 89.75 228 ASN A CA 1
ATOM 1890 C C . ASN A 1 228 ? 16.651 -8.390 -25.534 1.00 89.75 228 ASN A C 1
ATOM 1892 O O . ASN A 1 228 ? 15.946 -9.356 -25.226 1.00 89.75 228 ASN A O 1
ATOM 1896 N N . ILE A 1 229 ? 16.604 -7.246 -24.849 1.00 92.25 229 ILE A N 1
ATOM 1897 C CA . ILE A 1 229 ? 15.689 -6.995 -23.735 1.00 92.25 229 ILE A CA 1
ATOM 1898 C C . ILE A 1 229 ? 14.401 -6.377 -24.279 1.00 92.25 229 ILE A C 1
ATOM 1900 O O . ILE A 1 229 ? 14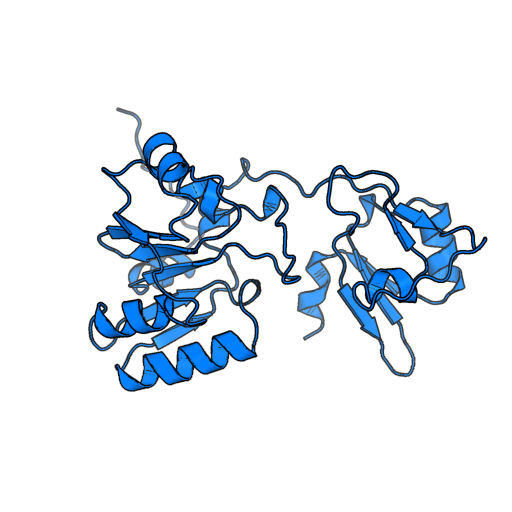.402 -5.305 -24.885 1.00 92.25 229 ILE A O 1
ATOM 1904 N N . LEU A 1 230 ? 13.277 -7.045 -24.031 1.00 92.31 230 LEU A N 1
ATOM 1905 C CA . LEU A 1 230 ? 11.950 -6.567 -24.409 1.00 92.31 230 LEU A CA 1
ATOM 1906 C C . LEU A 1 230 ? 11.461 -5.544 -23.382 1.00 92.31 230 LEU A C 1
ATOM 1908 O O . LEU A 1 230 ? 11.436 -5.839 -22.190 1.00 92.31 230 LEU A O 1
ATOM 1912 N N . VAL A 1 231 ? 11.051 -4.359 -23.827 1.00 93.25 231 VAL A N 1
ATOM 1913 C CA . VAL A 1 231 ? 10.634 -3.266 -22.937 1.00 93.25 231 VAL A CA 1
ATOM 1914 C C . VAL A 1 231 ? 9.127 -3.050 -23.018 1.00 93.25 231 VAL A C 1
ATOM 1916 O O . VAL A 1 231 ? 8.576 -2.926 -24.111 1.00 93.25 231 VAL A O 1
ATOM 1919 N N . TYR A 1 232 ? 8.477 -2.960 -21.860 1.00 94.00 232 TYR A N 1
ATOM 1920 C CA . TYR A 1 232 ? 7.034 -2.773 -21.720 1.00 94.00 232 TYR A CA 1
ATOM 1921 C C . TYR A 1 232 ? 6.704 -1.654 -20.717 1.00 94.00 232 TYR A C 1
ATOM 1923 O O . TYR A 1 232 ? 7.516 -1.377 -19.828 1.00 94.00 232 TYR A O 1
ATOM 1931 N N . PRO A 1 233 ? 5.513 -1.024 -20.812 1.00 91.50 233 PRO A N 1
ATOM 1932 C CA . PRO A 1 233 ? 5.032 -0.093 -19.792 1.00 91.50 233 PRO A CA 1
ATOM 1933 C C . PRO A 1 233 ? 4.990 -0.742 -18.404 1.00 91.50 233 PRO A C 1
ATOM 1935 O O . PRO A 1 233 ? 4.569 -1.893 -18.282 1.00 91.50 233 PRO A O 1
ATOM 1938 N N . TYR A 1 234 ? 5.372 -0.002 -17.361 1.00 89.06 234 TYR A N 1
ATOM 1939 C CA . TYR A 1 234 ? 5.429 -0.492 -15.976 1.00 89.06 234 TYR A CA 1
ATOM 1940 C C . TYR A 1 234 ? 4.149 -1.229 -15.532 1.00 89.06 234 TYR A C 1
ATOM 1942 O O . TYR A 1 234 ? 4.227 -2.377 -15.097 1.00 89.06 234 TYR A O 1
ATOM 1950 N N . ASP A 1 235 ? 2.976 -0.625 -15.742 1.00 86.75 235 ASP A N 1
ATOM 1951 C CA . ASP A 1 235 ? 1.687 -1.179 -15.293 1.00 86.75 235 ASP A CA 1
ATOM 1952 C C . ASP A 1 235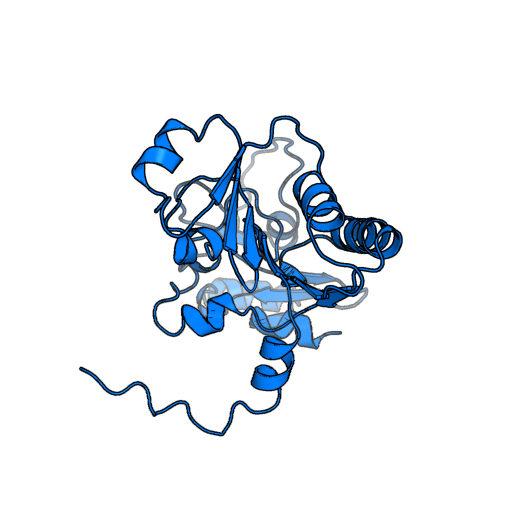 ? 1.270 -2.460 -16.033 1.00 86.75 235 ASP A C 1
ATOM 1954 O O . ASP A 1 235 ? 0.429 -3.218 -15.553 1.00 86.75 235 ASP A O 1
ATOM 1958 N N . SER A 1 236 ? 1.874 -2.745 -17.192 1.00 90.75 236 SER A N 1
ATOM 1959 C CA . SER A 1 236 ? 1.558 -3.952 -17.967 1.00 90.75 236 SER A CA 1
ATOM 1960 C C . SER A 1 236 ? 2.140 -5.236 -17.372 1.00 90.75 236 SER A C 1
ATOM 1962 O O . SER A 1 236 ? 1.774 -6.318 -17.823 1.00 90.75 236 SER A O 1
ATOM 1964 N N . PHE A 1 237 ? 2.995 -5.135 -16.346 1.00 89.56 237 PHE A N 1
ATOM 1965 C CA . PHE A 1 237 ? 3.590 -6.289 -15.667 1.00 89.56 237 PHE A CA 1
ATOM 1966 C C . PHE A 1 237 ? 2.541 -7.282 -15.154 1.00 89.56 237 PHE A C 1
ATOM 1968 O O . PHE A 1 237 ? 2.708 -8.489 -15.307 1.00 89.56 237 PHE A O 1
ATOM 1975 N N . TYR A 1 238 ? 1.443 -6.787 -14.580 1.00 84.75 238 TYR A N 1
ATOM 1976 C CA . TYR A 1 238 ? 0.408 -7.638 -13.990 1.00 84.75 238 TYR A CA 1
ATOM 1977 C C . TYR A 1 238 ? -0.429 -8.395 -15.028 1.00 84.75 238 TYR A C 1
ATOM 1979 O O . TYR A 1 238 ? -1.038 -9.399 -14.686 1.00 84.75 238 TYR A O 1
ATOM 1987 N N . ASN A 1 239 ? -0.403 -7.981 -16.299 1.00 88.56 239 ASN A N 1
ATOM 1988 C CA . ASN A 1 239 ? -1.103 -8.676 -17.385 1.00 88.56 239 ASN A CA 1
ATOM 1989 C C . ASN A 1 239 ? -0.365 -9.940 -17.865 1.00 88.56 239 ASN A C 1
ATOM 1991 O O . ASN A 1 239 ? -0.842 -10.624 -18.769 1.00 88.56 239 ASN A O 1
ATOM 1995 N N . GLU A 1 240 ? 0.823 -10.224 -17.325 1.00 87.38 240 GLU A N 1
ATOM 1996 C CA . GLU A 1 240 ? 1.613 -11.410 -17.669 1.00 87.38 240 GLU A CA 1
ATOM 1997 C C . GLU A 1 240 ? 1.149 -12.687 -16.942 1.00 87.38 240 GLU A C 1
ATOM 1999 O O . GLU A 1 240 ? 1.660 -13.765 -17.258 1.00 87.38 240 GLU A O 1
ATOM 2004 N N . PHE A 1 241 ? 0.215 -12.584 -15.985 1.00 80.19 241 PHE A N 1
ATOM 2005 C CA . PHE A 1 241 ? -0.218 -13.680 -15.110 1.00 80.19 241 PHE A CA 1
ATOM 2006 C C . PHE A 1 241 ? -1.735 -13.880 -15.100 1.00 80.19 241 PHE A C 1
ATOM 2008 O O . PHE A 1 241 ? -2.472 -12.875 -15.187 1.00 80.19 241 PHE A O 1
#

pLDDT: mean 81.55, std 19.51, range [25.34, 97.81]

Secondary structure (DSSP, 8-state):
--------TT-HHHHHHHTT-SEEEEES--TT--SS--GGG-HHHHHH----SS-EEEEESS-EEEEE-GGGHHHHHHHS-TTTEEEEE--S--TTHHHHHHHHHSPTT-EEEE-GGGS-HHHHHHHHHHHHHTT-EEEE-SS-HHHHHHGGGSPPPP---EEE-------------HHHHHS-EEES--SS-----EEEEE-SS-EEEEE-GGG--HHHHHHHHHTTEEEEEGGGGGGG-

Radius of gyration: 20.92 Å; chains: 1; bounding box: 61×44×51 Å

Sequence (241 aa):
MRDTSVVDDNFQPYTKVKDIIDSYVVPTADPHQNKYVVDHYKRREFISKFTGSTGTAVITNKEAFLFTDDHYFLQTEKELDQTCWKLIYEKMKDNFSIINWLARNLNNNSIVACDPQLVSISEWKEWERIFLQYNIYLISLEVNLIDLLWNDQRPSLPDTSICISNNEIQSSSNPGRGLRRLFDLRVVNIQFNSVFLSFALIGRDYVKLFIDLNNLSKSIQDYLQFENILVYPYDSFYNEF